Protein AF-0000000066665587 (afdb_homodimer)

InterPro domains:
  IPR032710 NTF2-like domain superfamily [SSF54427] (1-124)
  IPR037401 SnoaL-like domain [PF12680] (10-110)

pLDDT: mean 89.23, std 14.6, range [27.39, 98.5]

Structure (mmCIF, N/CA/C/O backbone):
data_AF-0000000066665587-model_v1
#
loop_
_entity.id
_entity.type
_entity.pdbx_description
1 polymer 'Ketosteroid isomerase-like protein'
#
loop_
_atom_site.group_PDB
_atom_site.id
_atom_site.type_symbol
_atom_site.label_atom_id
_atom_site.label_alt_id
_atom_site.label_comp_id
_atom_site.label_asym_id
_atom_site.label_entity_id
_atom_site.label_seq_id
_atom_site.pdbx_PDB_ins_code
_atom_site.Cartn_x
_atom_site.Cartn_y
_atom_site.Cartn_z
_atom_site.occupancy
_atom_site.B_iso_or_equiv
_atom_site.auth_seq_id
_atom_site.auth_comp_id
_atom_site.auth_asym_id
_atom_site.auth_atom_id
_atom_site.pdbx_PDB_model_num
ATOM 1 N N . MET A 1 1 ? 22 -0.496 1.763 1 58.59 1 MET A N 1
ATOM 2 C CA . MET A 1 1 ? 21.078 0.53 2.236 1 58.59 1 MET A CA 1
ATOM 3 C C . MET A 1 1 ? 21.766 1.893 2.295 1 58.59 1 MET A C 1
ATOM 5 O O . MET A 1 1 ? 22.875 2.016 2.826 1 58.59 1 MET A O 1
ATOM 9 N N . SER A 1 2 ? 21.203 2.812 1.347 1 71.38 2 SER A N 1
ATOM 10 C CA . SER A 1 2 ? 21.984 4.047 1.319 1 71.38 2 SER A CA 1
ATOM 11 C C . SER A 1 2 ? 21.75 4.875 2.576 1 71.38 2 SER A C 1
ATOM 13 O O . SER A 1 2 ? 20.609 5.055 3.006 1 71.38 2 SER A O 1
ATOM 15 N N . VAL A 1 3 ? 22.719 5.016 3.348 1 79.38 3 VAL A N 1
ATOM 16 C CA . VAL A 1 3 ? 22.75 5.781 4.59 1 79.38 3 VAL A CA 1
ATOM 17 C C . VAL A 1 3 ? 22 7.098 4.406 1 79.38 3 VAL A C 1
ATOM 19 O O . VAL A 1 3 ? 21.234 7.508 5.281 1 79.38 3 VAL A O 1
ATOM 22 N N . GLY A 1 4 ? 22.109 7.641 3.303 1 92 4 GLY A N 1
ATOM 23 C CA . GLY A 1 4 ? 21.438 8.906 3.023 1 92 4 GLY A CA 1
ATOM 24 C C . GLY A 1 4 ? 19.922 8.797 2.984 1 92 4 GLY A C 1
ATOM 25 O O . GLY A 1 4 ? 19.219 9.625 3.555 1 92 4 GLY A O 1
ATOM 26 N N . THR A 1 5 ? 19.438 7.809 2.383 1 94.06 5 THR A N 1
ATOM 27 C CA . THR A 1 5 ? 18 7.617 2.268 1 94.06 5 THR A CA 1
ATOM 28 C C . THR A 1 5 ? 17.391 7.27 3.623 1 94.06 5 THR A C 1
ATOM 30 O O . THR A 1 5 ? 16.297 7.738 3.959 1 94.06 5 THR A O 1
ATOM 33 N N . LYS A 1 6 ? 18.078 6.469 4.406 1 94.69 6 LYS A N 1
ATOM 34 C CA . LYS A 1 6 ? 17.594 6.109 5.734 1 94.69 6 LYS A CA 1
ATOM 35 C C . LYS A 1 6 ? 17.516 7.332 6.648 1 94.69 6 LYS A C 1
ATOM 37 O O . LYS A 1 6 ? 16.562 7.488 7.41 1 94.69 6 LYS A O 1
ATOM 42 N N . ASP A 1 7 ? 18.531 8.133 6.57 1 96.31 7 ASP A N 1
ATOM 43 C CA . ASP A 1 7 ? 18.531 9.375 7.344 1 96.31 7 ASP A CA 1
ATOM 44 C C . ASP A 1 7 ? 17.344 10.258 6.969 1 96.31 7 ASP A C 1
ATOM 46 O O . ASP A 1 7 ? 16.703 10.844 7.844 1 96.31 7 ASP A O 1
ATOM 50 N N . LEU A 1 8 ? 17.125 10.367 5.688 1 97.19 8 LEU A N 1
ATOM 51 C CA . LEU A 1 8 ? 15.977 11.156 5.238 1 97.19 8 LEU A CA 1
ATOM 52 C C . LEU A 1 8 ? 14.672 10.578 5.766 1 97.19 8 LEU A C 1
ATOM 54 O O . LEU A 1 8 ? 13.789 11.32 6.199 1 97.19 8 LEU A O 1
ATOM 58 N N . PHE A 1 9 ? 14.539 9.266 5.734 1 97.75 9 PHE A N 1
ATOM 59 C CA . PHE A 1 9 ? 13.359 8.617 6.289 1 97.75 9 PHE A CA 1
ATOM 60 C C . PHE A 1 9 ? 13.141 9.039 7.738 1 97.75 9 PHE A C 1
ATOM 62 O O . PHE A 1 9 ? 12.031 9.414 8.125 1 97.75 9 PHE A O 1
ATOM 69 N N . GLU A 1 10 ? 14.172 8.93 8.508 1 97.75 10 GLU A N 1
ATOM 70 C CA . GLU A 1 10 ? 14.055 9.219 9.938 1 97.75 10 GLU A CA 1
ATOM 71 C C . GLU A 1 10 ? 13.648 10.672 10.164 1 97.75 10 GLU A C 1
ATOM 73 O O . GLU A 1 10 ? 12.766 10.953 10.977 1 97.75 10 GLU A O 1
ATOM 78 N N . ARG A 1 11 ? 14.227 11.57 9.414 1 97.75 11 ARG A N 1
ATOM 79 C CA . ARG A 1 11 ? 13.867 12.984 9.523 1 97.75 11 ARG A CA 1
ATOM 80 C C . ARG A 1 11 ? 12.43 13.219 9.078 1 97.75 11 ARG A C 1
ATOM 82 O O . ARG A 1 11 ? 11.68 13.945 9.734 1 97.75 11 ARG A O 1
ATOM 89 N N . TYR A 1 12 ? 12.141 12.625 7.984 1 98.31 12 TYR A N 1
ATOM 90 C CA . TYR A 1 12 ? 10.805 12.781 7.414 1 98.31 12 TYR A CA 1
ATOM 91 C C . TYR A 1 12 ? 9.734 12.242 8.359 1 98.31 12 TYR A C 1
ATOM 93 O O . TYR A 1 12 ? 8.734 12.906 8.617 1 98.31 12 TYR A O 1
ATOM 101 N N . HIS A 1 13 ? 9.945 11.047 8.914 1 98 13 HIS A N 1
ATOM 102 C CA . HIS A 1 13 ? 8.984 10.453 9.836 1 98 13 HIS A CA 1
ATOM 103 C C . HIS A 1 13 ? 8.852 11.273 11.109 1 98 13 HIS A C 1
ATOM 105 O O . HIS A 1 13 ? 7.758 11.391 11.672 1 98 13 HIS A O 1
ATOM 111 N N . ALA A 1 14 ? 9.938 11.797 11.586 1 98.12 14 ALA A N 1
ATOM 112 C CA . ALA A 1 14 ? 9.891 12.641 12.781 1 98.12 14 ALA A CA 1
ATOM 113 C C . ALA A 1 14 ? 8.938 13.82 12.57 1 98.12 14 ALA A C 1
ATOM 115 O O . ALA A 1 14 ? 8.211 14.203 13.492 1 98.12 14 ALA A O 1
ATOM 116 N N . CYS A 1 15 ? 8.922 14.414 11.391 1 98.19 15 CYS A N 1
ATOM 117 C CA . CYS A 1 15 ? 8.023 15.523 11.086 1 98.19 15 CYS A CA 1
ATOM 118 C C . CYS A 1 15 ? 6.566 15.078 11.148 1 98.19 15 CYS A C 1
ATOM 120 O O . CYS A 1 15 ? 5.703 15.82 11.625 1 98.19 15 CYS A O 1
ATOM 122 N N . TRP A 1 16 ? 6.258 13.898 10.641 1 97.69 16 TRP A N 1
ATOM 123 C CA . TRP A 1 16 ? 4.906 13.344 10.703 1 97.69 16 TRP A CA 1
ATOM 124 C C . TRP A 1 16 ? 4.504 13.039 12.141 1 97.69 16 TRP A C 1
ATOM 126 O O . TRP A 1 16 ? 3.383 13.344 12.555 1 97.69 16 TRP A O 1
ATOM 136 N N . ALA A 1 17 ? 5.426 12.469 12.883 1 96.69 17 ALA A N 1
ATOM 137 C CA . ALA A 1 17 ? 5.16 12.148 14.281 1 96.69 17 ALA A CA 1
ATOM 138 C C . ALA A 1 17 ? 4.867 13.406 15.094 1 96.69 17 ALA A C 1
ATOM 140 O O . ALA A 1 17 ? 4.023 13.391 15.992 1 96.69 17 ALA A O 1
ATOM 141 N N . ASP A 1 18 ? 5.535 14.422 14.727 1 96.62 18 ASP A N 1
ATOM 142 C CA . ASP A 1 18 ? 5.363 15.711 15.398 1 96.62 18 ASP A CA 1
ATOM 143 C C . ASP A 1 18 ? 4.129 16.438 14.875 1 96.62 18 ASP A C 1
ATOM 145 O O . ASP A 1 18 ? 3.768 17.5 15.383 1 96.62 18 ASP A O 1
ATOM 149 N N . ARG A 1 19 ? 3.543 15.945 13.914 1 96.5 19 ARG A N 1
ATOM 150 C CA . ARG A 1 19 ? 2.381 16.547 13.273 1 96.5 19 ARG A CA 1
ATOM 151 C C . ARG A 1 19 ? 2.682 17.984 12.844 1 96.5 19 ARG A C 1
ATOM 153 O O . ARG A 1 19 ? 1.931 18.906 13.172 1 96.5 19 ARG A O 1
ATOM 160 N N . ASP A 1 20 ? 3.746 18.141 12.078 1 97.62 20 ASP A N 1
ATOM 161 C CA . ASP A 1 20 ? 4.238 19.453 11.656 1 97.62 20 ASP A CA 1
ATOM 162 C C . ASP A 1 20 ? 4.258 19.547 10.133 1 97.62 20 ASP A C 1
ATOM 164 O O . ASP A 1 20 ? 5.281 19.281 9.5 1 97.62 20 ASP A O 1
ATOM 168 N N . PRO A 1 21 ? 3.156 20.047 9.531 1 98.12 21 PRO A N 1
ATOM 169 C CA . PRO A 1 21 ? 3.074 20.094 8.07 1 98.12 21 PRO A CA 1
ATOM 170 C C . PRO A 1 21 ? 4.16 20.969 7.445 1 98.12 21 PRO A C 1
ATOM 172 O O . PRO A 1 21 ? 4.613 20.703 6.332 1 98.12 21 PRO A O 1
ATOM 175 N N . ASP A 1 22 ? 4.594 22 8.117 1 98.44 22 ASP A N 1
ATOM 176 C CA . ASP A 1 22 ? 5.605 22.891 7.578 1 98.44 22 ASP A CA 1
ATOM 177 C C . ASP A 1 22 ? 6.949 22.188 7.438 1 98.44 22 ASP A C 1
ATOM 179 O O . ASP A 1 22 ? 7.602 22.281 6.395 1 98.44 22 ASP A O 1
ATOM 183 N N . ARG A 1 23 ? 7.309 21.438 8.383 1 98.44 23 ARG A N 1
ATOM 184 C CA . ARG A 1 23 ? 8.57 20.703 8.328 1 98.44 23 ARG A CA 1
ATOM 185 C C . ARG A 1 23 ? 8.492 19.547 7.336 1 98.44 23 ARG A C 1
ATOM 187 O O . ARG A 1 23 ? 9.484 19.203 6.688 1 98.44 23 ARG A O 1
ATOM 194 N N . ILE A 1 24 ? 7.316 18.953 7.242 1 98.44 24 ILE A N 1
ATOM 195 C CA . ILE A 1 24 ? 7.125 17.859 6.281 1 98.44 24 ILE A CA 1
ATOM 196 C C . ILE A 1 24 ? 7.457 18.359 4.875 1 98.44 24 ILE A C 1
ATOM 198 O O . ILE A 1 24 ? 8.266 17.75 4.168 1 98.44 24 ILE A O 1
ATOM 202 N N . VAL A 1 25 ? 6.879 19.5 4.488 1 98.12 25 VAL A N 1
ATOM 203 C CA . VAL A 1 25 ? 6.953 19.922 3.092 1 98.12 25 VAL A CA 1
ATOM 204 C C . VAL A 1 25 ? 8.352 20.453 2.787 1 98.12 25 VAL A C 1
ATOM 206 O O . VAL A 1 25 ? 8.789 20.453 1.635 1 98.12 25 VAL A O 1
ATOM 209 N N . GLU A 1 26 ? 9.094 20.875 3.756 1 97.94 26 GLU A N 1
ATOM 210 C CA . GLU A 1 26 ? 10.477 21.312 3.568 1 97.94 26 GLU A CA 1
ATOM 211 C C . GLU A 1 26 ? 11.352 20.172 3.066 1 97.94 26 GLU A C 1
ATOM 213 O O . GLU A 1 26 ? 12.398 20.406 2.451 1 97.94 26 GLU A O 1
ATOM 218 N N . LEU A 1 27 ? 10.93 19 3.312 1 98.5 27 LEU A N 1
ATOM 219 C CA . LEU A 1 27 ? 11.719 17.828 2.922 1 98.5 27 LEU A CA 1
ATOM 220 C C . LEU A 1 27 ? 11.289 17.312 1.554 1 98.5 27 LEU A C 1
ATOM 222 O O . LEU A 1 27 ? 11.812 16.312 1.069 1 98.5 27 LEU A O 1
ATOM 226 N N . HIS A 1 28 ? 10.359 17.969 0.938 1 98.5 28 HIS A N 1
ATOM 227 C CA . HIS A 1 28 ? 9.891 17.625 -0.4 1 98.5 28 HIS A CA 1
ATOM 228 C C . HIS A 1 28 ? 10.57 18.484 -1.462 1 98.5 28 HIS A C 1
ATOM 230 O O . HIS A 1 28 ? 10.867 19.656 -1.219 1 98.5 28 HIS A O 1
ATOM 236 N N . THR A 1 29 ? 10.836 17.922 -2.664 1 97.88 29 THR A N 1
ATOM 237 C CA . THR A 1 29 ? 11.195 18.75 -3.809 1 97.88 29 THR A CA 1
ATOM 238 C C . THR A 1 29 ? 10.055 19.703 -4.172 1 97.88 29 THR A C 1
ATOM 240 O O . THR A 1 29 ? 8.898 19.453 -3.84 1 97.88 29 THR A O 1
ATOM 243 N N . PRO A 1 30 ? 10.297 20.734 -4.871 1 96.38 30 PRO A N 1
ATOM 244 C CA . PRO A 1 30 ? 9.258 21.719 -5.176 1 96.38 30 PRO A CA 1
ATOM 245 C C . PRO A 1 30 ? 8.125 21.141 -6.02 1 96.38 30 PRO A C 1
ATOM 247 O O . PRO A 1 30 ? 6.977 21.578 -5.895 1 96.38 30 PRO A O 1
ATOM 250 N N . ASP A 1 31 ? 8.422 20.156 -6.805 1 95.69 31 ASP A N 1
ATOM 251 C CA . ASP A 1 31 ? 7.418 19.594 -7.695 1 95.69 31 ASP A CA 1
ATOM 252 C C . ASP A 1 31 ? 6.973 18.203 -7.227 1 95.69 31 ASP A C 1
ATOM 254 O O . ASP A 1 31 ? 6.496 17.406 -8.023 1 95.69 31 ASP A O 1
ATOM 258 N N . SER A 1 32 ? 7.156 17.984 -5.961 1 97.81 32 SER A N 1
ATOM 259 C CA . SER A 1 32 ? 6.855 16.688 -5.379 1 97.81 32 SER A CA 1
ATOM 260 C C . SER A 1 32 ? 5.371 16.359 -5.488 1 97.81 32 SER A C 1
ATOM 262 O O . SER A 1 32 ? 4.543 17.266 -5.637 1 97.81 32 SER A O 1
ATOM 264 N N . ILE A 1 33 ? 5.086 15.07 -5.449 1 97.75 33 ILE A N 1
ATOM 265 C CA . ILE A 1 33 ? 3.717 14.562 -5.449 1 97.75 33 ILE A CA 1
ATOM 266 C C . ILE A 1 33 ? 3.463 13.766 -4.172 1 97.75 33 ILE A C 1
ATOM 268 O O . ILE A 1 33 ? 4.316 12.977 -3.746 1 97.75 33 ILE A O 1
ATOM 272 N N . PHE A 1 34 ? 2.344 14.023 -3.566 1 97.31 34 PHE A N 1
ATOM 273 C CA . PHE A 1 34 ? 1.82 13.211 -2.471 1 97.31 34 PHE A CA 1
ATOM 274 C C . PHE A 1 34 ? 0.439 12.672 -2.812 1 97.31 34 PHE A C 1
ATOM 276 O O . PHE A 1 34 ? -0.502 13.438 -3.027 1 97.31 34 PHE A O 1
ATOM 283 N N . HIS A 1 35 ? 0.35 11.383 -2.918 1 94.94 35 HIS A N 1
ATOM 284 C CA . HIS A 1 35 ? -0.922 10.75 -3.252 1 94.94 35 HIS A CA 1
ATOM 285 C C . HIS A 1 35 ? -1.376 9.805 -2.145 1 94.94 35 HIS A C 1
ATOM 287 O O . HIS A 1 35 ? -0.738 8.781 -1.897 1 94.94 35 HIS A O 1
ATOM 293 N N . LEU A 1 36 ? -2.42 10.18 -1.466 1 91 36 LEU A N 1
ATOM 294 C CA . LEU A 1 36 ? -3.143 9.273 -0.585 1 91 36 LEU A CA 1
ATOM 295 C C . LEU A 1 36 ? -4.148 8.438 -1.373 1 91 36 LEU A C 1
ATOM 297 O O . LEU A 1 36 ? -5.152 8.969 -1.859 1 91 36 LEU A O 1
ATOM 301 N N . HIS A 1 37 ? -3.865 7.199 -1.51 1 87.75 37 HIS A N 1
ATOM 302 C CA . HIS A 1 37 ? -4.711 6.32 -2.307 1 87.75 37 HIS A CA 1
ATOM 303 C C . HIS A 1 37 ? -5.938 5.871 -1.519 1 87.75 37 HIS A C 1
ATOM 305 O O . HIS A 1 37 ? -6.043 4.703 -1.136 1 87.75 37 HIS A O 1
ATOM 311 N N . SER A 1 38 ? -6.816 6.711 -1.307 1 79.31 38 SER A N 1
ATOM 312 C CA . SER A 1 38 ? -8.094 6.527 -0.62 1 79.31 38 SER A CA 1
ATOM 313 C C . SER A 1 38 ? -9.203 7.328 -1.29 1 79.31 38 SER A C 1
ATOM 315 O O . SER A 1 38 ? -10.008 7.973 -0.612 1 79.31 38 SER A O 1
ATOM 317 N N . GLY A 1 39 ? -9.125 7.332 -2.588 1 73.44 39 GLY A N 1
ATOM 318 C CA . GLY A 1 39 ? -10.188 7.953 -3.361 1 73.44 39 GLY A CA 1
ATOM 319 C C . GLY A 1 39 ? -9.875 9.383 -3.771 1 73.44 39 GLY A C 1
ATOM 320 O O . GLY A 1 39 ? -10.57 9.961 -4.609 1 73.44 39 GLY A O 1
ATOM 321 N N . GLY A 1 40 ? -8.852 9.984 -3.281 1 74.44 40 GLY A N 1
ATOM 322 C CA . GLY A 1 40 ? -8.555 11.375 -3.582 1 74.44 40 GLY A CA 1
ATOM 323 C C . GLY A 1 40 ? -7.512 11.539 -4.668 1 74.44 40 GLY A C 1
ATOM 324 O O . GLY A 1 40 ? -6.805 10.586 -5.008 1 74.44 40 GLY A O 1
ATOM 325 N N . LYS A 1 41 ? -7.461 12.789 -5.234 1 87.62 41 LYS A N 1
ATOM 326 C CA . LYS A 1 41 ? -6.445 13.133 -6.223 1 87.62 41 LYS A CA 1
ATOM 327 C C . LYS A 1 41 ? -5.105 13.422 -5.551 1 87.62 41 LYS A C 1
ATOM 329 O O . LYS A 1 41 ? -5.059 13.781 -4.371 1 87.62 41 LYS A O 1
ATOM 334 N N . PRO A 1 42 ? -4.07 13.234 -6.289 1 95.06 42 PRO A N 1
ATOM 335 C CA . PRO A 1 42 ? -2.764 13.562 -5.715 1 95.06 42 PRO A CA 1
ATOM 336 C C . PRO A 1 42 ? -2.598 15.055 -5.449 1 95.06 42 PRO A C 1
ATOM 338 O O . PRO A 1 42 ? -3.135 15.883 -6.191 1 95.06 42 PRO A O 1
ATOM 341 N N . ALA A 1 43 ? -1.892 15.352 -4.363 1 97.06 43 ALA A N 1
ATOM 342 C CA . ALA A 1 43 ? -1.404 16.703 -4.113 1 97.06 43 ALA A CA 1
ATOM 343 C C . ALA A 1 43 ? -0.128 16.984 -4.898 1 97.06 43 ALA A C 1
ATOM 345 O O . ALA A 1 43 ? 0.768 16.141 -4.961 1 97.06 43 ALA A O 1
ATOM 346 N N . HIS A 1 44 ? -0.075 18.125 -5.527 1 97.81 44 HIS A N 1
ATOM 347 C CA . HIS A 1 44 ? 1.079 18.5 -6.332 1 97.81 44 HIS A CA 1
ATOM 348 C C . HIS A 1 44 ? 1.751 19.75 -5.77 1 97.81 44 HIS A C 1
ATOM 350 O O . HIS A 1 44 ? 1.101 20.781 -5.586 1 97.81 44 HIS A O 1
ATOM 356 N N . GLY A 1 45 ? 3.004 19.594 -5.52 1 97.75 45 GLY A N 1
ATOM 357 C CA . GLY A 1 45 ? 3.752 20.734 -5.012 1 97.75 45 GLY A CA 1
ATOM 358 C C . GLY A 1 45 ? 3.633 20.906 -3.508 1 97.75 45 GLY A C 1
ATOM 359 O O . GLY A 1 45 ? 2.732 20.328 -2.883 1 97.75 45 GLY A O 1
ATOM 360 N N . ARG A 1 46 ? 4.539 21.719 -3.006 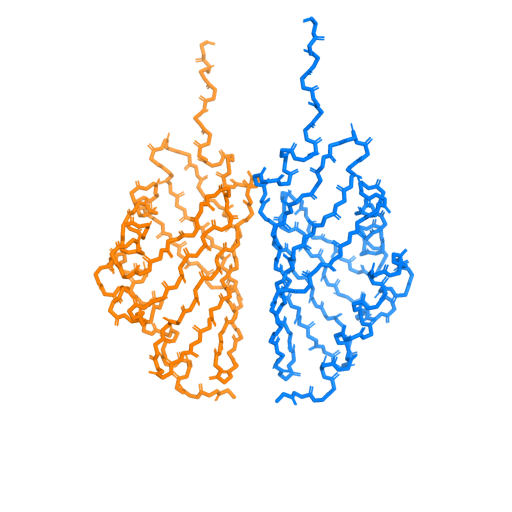1 97.81 46 ARG A N 1
ATOM 361 C CA . ARG A 1 46 ? 4.695 21.844 -1.561 1 97.81 46 ARG A CA 1
ATOM 362 C C . ARG A 1 46 ? 3.434 22.422 -0.921 1 97.81 46 ARG A C 1
ATOM 364 O O . ARG A 1 46 ? 3.012 21.969 0.145 1 97.81 46 ARG A O 1
ATOM 371 N N . ALA A 1 47 ? 2.805 23.344 -1.525 1 97.94 47 ALA A N 1
ATOM 372 C CA . ALA A 1 47 ? 1.628 23.984 -0.947 1 97.94 47 ALA A CA 1
ATOM 373 C C . ALA A 1 47 ? 0.478 23 -0.801 1 97.94 47 ALA A C 1
ATOM 375 O O . ALA A 1 47 ? -0.139 22.906 0.262 1 97.94 47 ALA A O 1
ATOM 376 N N . GLU A 1 48 ? 0.22 22.266 -1.836 1 98 48 GLU A N 1
ATOM 377 C CA . GLU A 1 48 ? -0.856 21.281 -1.787 1 98 48 GLU A CA 1
ATOM 378 C C . GLU A 1 48 ? -0.521 20.141 -0.824 1 98 48 GLU A C 1
ATOM 380 O O . GLU A 1 48 ? -1.402 19.641 -0.13 1 98 48 GLU A O 1
ATOM 385 N N . ILE A 1 49 ? 0.681 19.781 -0.789 1 98.31 49 ILE A N 1
ATOM 386 C CA . ILE A 1 49 ? 1.111 18.719 0.1 1 98.31 49 ILE A CA 1
ATOM 387 C C . ILE A 1 49 ? 0.97 19.156 1.554 1 98.31 49 ILE A C 1
ATOM 389 O O . ILE A 1 49 ? 0.512 18.391 2.402 1 98.31 49 ILE A O 1
ATOM 393 N N . ARG A 1 50 ? 1.335 20.375 1.796 1 98.25 50 ARG A N 1
ATOM 394 C CA . ARG A 1 50 ? 1.165 20.906 3.143 1 98.25 50 ARG A CA 1
ATOM 395 C C . ARG A 1 50 ? -0.294 20.844 3.578 1 98.25 50 ARG A C 1
ATOM 397 O O . ARG A 1 50 ? -0.594 20.422 4.699 1 98.25 50 ARG A O 1
ATOM 404 N N . ALA A 1 51 ? -1.147 21.266 2.729 1 97.5 51 ALA A N 1
ATOM 405 C CA . ALA A 1 51 ? -2.578 21.25 3.023 1 97.5 51 ALA A CA 1
ATOM 406 C C . ALA A 1 51 ? -3.08 19.828 3.268 1 97.5 51 ALA A C 1
ATOM 408 O O . ALA A 1 51 ? -3.861 19.594 4.191 1 97.5 51 ALA A O 1
ATOM 409 N N . ALA A 1 52 ? -2.68 18.938 2.467 1 95.31 52 ALA A N 1
ATOM 410 C CA . ALA A 1 52 ? -3.09 17.547 2.604 1 95.31 52 ALA A CA 1
ATOM 411 C C . ALA A 1 52 ? -2.625 16.969 3.938 1 95.31 52 ALA A C 1
ATOM 413 O O . ALA A 1 52 ? -3.383 16.266 4.617 1 95.31 52 A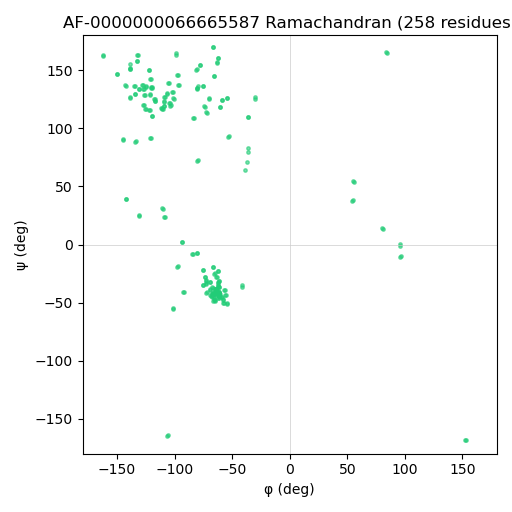LA A O 1
ATOM 414 N N . ALA A 1 53 ? -1.391 17.25 4.309 1 96.56 53 ALA A N 1
ATOM 415 C CA . ALA A 1 53 ? -0.867 16.781 5.59 1 96.56 53 ALA A CA 1
ATOM 416 C C . ALA A 1 53 ? -1.666 17.359 6.75 1 96.56 53 ALA A C 1
ATOM 418 O O . ALA A 1 53 ? -2.051 16.641 7.672 1 96.56 53 ALA A O 1
ATOM 419 N N . ALA A 1 54 ? -1.938 18.609 6.648 1 96.81 54 ALA A N 1
ATOM 420 C CA . ALA A 1 54 ? -2.711 19.281 7.691 1 96.81 54 ALA A CA 1
ATOM 421 C C . ALA A 1 54 ? -4.102 18.672 7.824 1 96.81 54 ALA A C 1
ATOM 423 O O . ALA A 1 54 ? -4.605 18.484 8.938 1 96.81 54 ALA A O 1
ATOM 424 N N . GLU A 1 55 ? -4.668 18.391 6.77 1 92.88 55 GLU A N 1
ATOM 425 C CA . GLU A 1 55 ? -5.992 17.781 6.77 1 92.88 55 GLU A CA 1
ATOM 426 C C . GLU A 1 55 ? -5.965 16.406 7.43 1 92.88 55 GLU A C 1
ATOM 428 O O . GLU A 1 55 ? -6.895 16.031 8.148 1 92.88 55 GLU A O 1
ATOM 433 N N . THR A 1 56 ? -4.957 15.641 7.137 1 90.94 56 THR A N 1
ATOM 434 C CA . THR A 1 56 ? -4.789 14.328 7.758 1 90.94 56 THR A CA 1
ATOM 435 C C . THR A 1 56 ? -4.777 14.445 9.281 1 90.94 56 THR A C 1
ATOM 437 O O . THR A 1 56 ? -5.473 13.703 9.969 1 90.94 56 THR A O 1
ATOM 440 N N . PHE A 1 57 ? -4.082 15.406 9.773 1 94.31 57 PHE A N 1
ATOM 441 C CA . PHE A 1 57 ? -3.957 15.578 11.219 1 94.31 57 PHE A CA 1
ATOM 442 C C . PHE A 1 57 ? -5.262 16.094 11.812 1 94.31 57 PHE A C 1
ATOM 444 O O . PHE A 1 57 ? -5.594 15.773 12.961 1 94.31 57 PHE A O 1
ATOM 451 N N . ALA A 1 58 ? -5.98 16.859 11.023 1 93.06 58 ALA A N 1
ATOM 452 C CA . ALA A 1 58 ? -7.262 17.391 11.492 1 93.06 58 ALA A CA 1
ATOM 453 C C . ALA A 1 58 ? -8.289 16.266 11.625 1 93.06 58 ALA A C 1
ATOM 455 O O . ALA A 1 58 ? -9.133 16.297 12.523 1 93.06 58 ALA A O 1
ATOM 456 N N . LEU A 1 59 ? -8.203 15.289 10.797 1 88.75 59 LEU A N 1
ATOM 457 C CA . LEU A 1 59 ? -9.156 14.188 10.789 1 88.75 59 LEU A CA 1
ATOM 458 C C . LEU A 1 59 ? -8.906 13.234 11.961 1 88.75 59 LEU A C 1
ATOM 460 O O . LEU A 1 59 ? -9.844 12.656 12.508 1 88.75 59 LEU A O 1
ATOM 464 N N . VAL A 1 60 ? -7.664 13.07 12.312 1 91.69 60 VAL A N 1
ATOM 465 C CA . VAL A 1 60 ? -7.266 12.242 13.445 1 91.69 60 VAL A CA 1
ATOM 466 C C . VAL A 1 60 ? -6.234 12.984 14.297 1 91.69 60 VAL A C 1
ATOM 468 O O . VAL A 1 60 ? -5.031 12.758 14.164 1 91.69 60 VAL A O 1
ATOM 471 N N . PRO A 1 61 ? -6.664 13.734 15.234 1 93.06 61 PRO A N 1
ATOM 472 C CA . PRO A 1 61 ? -5.797 14.664 15.969 1 93.06 61 PRO A CA 1
ATOM 473 C C . PRO A 1 61 ? -4.734 13.945 16.797 1 93.06 61 PRO A C 1
ATOM 475 O O . PRO A 1 61 ? -3.678 14.516 17.078 1 93.06 61 PRO A O 1
ATOM 478 N N . ASP A 1 62 ? -5.004 12.695 17.188 1 94.75 62 ASP A N 1
ATOM 479 C CA . ASP A 1 62 ? -4.047 11.93 17.984 1 94.75 62 ASP A CA 1
ATOM 480 C C . ASP A 1 62 ? -3.439 10.789 17.156 1 94.75 62 ASP A C 1
ATOM 482 O O . ASP A 1 62 ? -3.094 9.742 17.719 1 94.75 62 ASP A O 1
ATOM 486 N N . LEU A 1 63 ? -3.32 11 15.875 1 94.62 63 LEU A N 1
ATOM 487 C CA . LEU A 1 63 ? -2.771 9.992 14.969 1 94.62 63 LEU A CA 1
ATOM 488 C C . LEU A 1 63 ? -1.396 9.531 15.438 1 94.62 63 LEU A C 1
ATOM 490 O O . LEU A 1 63 ? -0.516 10.352 15.703 1 94.62 63 LEU A O 1
ATOM 494 N N . THR A 1 64 ? -1.249 8.227 15.586 1 96.38 64 THR A N 1
ATOM 495 C CA . THR A 1 64 ? 0.013 7.617 15.992 1 96.38 64 THR A CA 1
ATOM 496 C C . THR A 1 64 ? 0.455 6.562 14.984 1 96.38 64 THR A C 1
ATOM 498 O O . THR A 1 64 ? -0.362 5.77 14.508 1 96.38 64 THR A O 1
ATOM 501 N N . PHE A 1 65 ? 1.706 6.625 14.703 1 96.81 65 PHE A N 1
ATOM 502 C CA . PHE A 1 65 ? 2.307 5.688 13.766 1 96.81 65 PHE A CA 1
ATOM 503 C C . PHE A 1 65 ? 3.055 4.586 14.508 1 96.81 65 PHE A C 1
ATOM 505 O O . PHE A 1 65 ? 3.92 4.867 15.344 1 96.81 65 PHE A O 1
ATOM 512 N N . HIS A 1 66 ? 2.73 3.414 14.211 1 96.94 66 HIS A N 1
ATOM 513 C CA . HIS A 1 66 ? 3.469 2.262 14.711 1 96.94 66 HIS A CA 1
ATOM 514 C C . HIS A 1 66 ? 4.207 1.546 13.586 1 96.94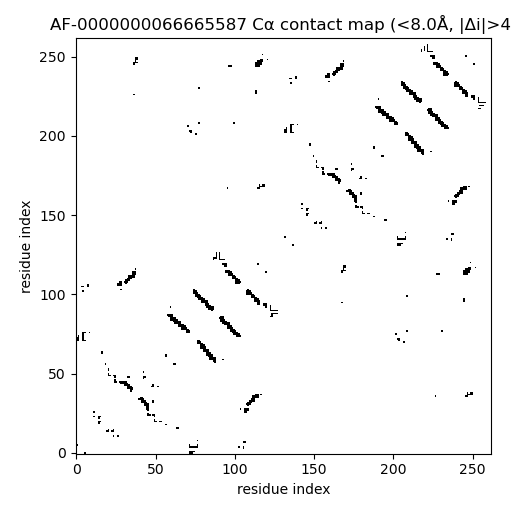 66 HIS A C 1
ATOM 516 O O . HIS A 1 66 ? 3.578 1.026 12.656 1 96.94 66 HIS A O 1
ATOM 522 N N . LEU A 1 67 ? 5.5 1.532 13.703 1 97.75 67 LEU A N 1
ATOM 523 C CA . LEU A 1 67 ? 6.32 0.949 12.648 1 97.75 67 LEU A CA 1
ATOM 524 C C . LEU A 1 67 ? 6.16 -0.567 12.609 1 97.75 67 LEU A C 1
ATOM 526 O O . LEU A 1 67 ? 6.336 -1.237 13.633 1 97.75 67 LEU A O 1
ATOM 530 N N . VAL A 1 68 ? 5.809 -1.081 11.484 1 96.81 68 VAL A N 1
ATOM 531 C CA . VAL A 1 68 ? 5.684 -2.523 11.305 1 96.81 68 VAL A CA 1
ATOM 532 C C . VAL A 1 68 ? 6.922 -3.061 10.586 1 96.81 68 VAL A C 1
ATOM 534 O O . VAL A 1 68 ? 7.559 -4.004 11.062 1 96.81 68 VAL A O 1
ATOM 537 N N . ASN A 1 69 ? 7.238 -2.502 9.445 1 95.94 69 ASN A N 1
ATOM 538 C CA . ASN A 1 69 ? 8.414 -2.867 8.664 1 95.94 69 ASN A CA 1
ATOM 539 C C . ASN A 1 69 ? 8.945 -1.682 7.859 1 95.94 69 ASN A C 1
ATOM 541 O O . ASN A 1 69 ? 8.172 -0.835 7.41 1 95.94 69 ASN A O 1
ATOM 545 N N . LEU A 1 70 ? 10.25 -1.645 7.695 1 96.56 70 LEU A N 1
ATOM 546 C CA . LEU A 1 70 ? 10.93 -0.645 6.875 1 96.56 70 LEU A CA 1
ATOM 547 C C . LEU A 1 70 ? 11.969 -1.296 5.977 1 96.56 70 LEU A C 1
ATOM 549 O O . LEU A 1 70 ? 12.766 -2.121 6.434 1 96.56 70 LEU A O 1
ATOM 553 N N . ARG A 1 71 ? 11.844 -0.917 4.719 1 95.06 71 ARG A N 1
ATOM 554 C CA . ARG A 1 71 ? 12.898 -1.249 3.766 1 95.06 71 ARG A CA 1
ATOM 555 C C . ARG A 1 71 ? 13.375 -0.007 3.02 1 95.06 71 ARG A C 1
ATOM 557 O O . ARG A 1 71 ? 12.562 0.817 2.594 1 95.06 71 ARG A O 1
ATOM 564 N N . VAL A 1 72 ? 14.672 0.055 2.977 1 93.75 72 VAL A N 1
ATOM 565 C CA . VAL A 1 72 ? 15.266 1.243 2.373 1 93.75 72 VAL A CA 1
ATOM 566 C C . VAL A 1 72 ? 16.156 0.837 1.202 1 93.75 72 VAL A C 1
ATOM 568 O O . VAL A 1 72 ? 16.938 -0.114 1.307 1 93.75 72 VAL A O 1
ATOM 571 N N . GLY A 1 73 ? 15.93 1.494 0.076 1 90.5 73 GLY A N 1
ATOM 572 C CA . GLY A 1 73 ? 16.797 1.384 -1.082 1 90.5 73 GLY A CA 1
ATOM 573 C C . GLY A 1 73 ? 17.656 2.619 -1.309 1 90.5 73 GLY A C 1
ATOM 574 O O . GLY A 1 73 ? 17.859 3.416 -0.389 1 90.5 73 GLY A O 1
ATOM 575 N N . ASP A 1 74 ? 18.188 2.686 -2.475 1 87.31 74 ASP A N 1
ATOM 576 C CA . ASP A 1 74 ? 19.078 3.805 -2.758 1 87.31 74 ASP A CA 1
ATOM 577 C C . ASP A 1 74 ? 18.297 5.109 -2.904 1 87.31 74 ASP A C 1
ATOM 579 O O . ASP A 1 74 ? 18.688 6.137 -2.352 1 87.31 74 ASP A O 1
ATOM 583 N N . ASP A 1 75 ? 17.109 5.008 -3.605 1 93.12 75 ASP A N 1
ATOM 584 C CA . ASP A 1 75 ? 16.375 6.23 -3.904 1 93.12 75 ASP A CA 1
ATOM 585 C C . ASP A 1 75 ? 14.906 6.098 -3.518 1 93.12 75 ASP A C 1
ATOM 587 O O . ASP A 1 75 ? 14.039 6.758 -4.102 1 93.12 75 ASP A O 1
ATOM 591 N N . PHE A 1 76 ? 14.734 5.195 -2.586 1 95.81 76 PHE A N 1
ATOM 592 C CA . PHE A 1 76 ? 13.352 4.996 -2.168 1 95.81 76 PHE A CA 1
ATOM 593 C C . PHE A 1 76 ? 13.289 4.289 -0.818 1 95.81 76 PHE A C 1
ATOM 595 O O . PHE A 1 76 ? 14.297 3.736 -0.357 1 95.81 76 PHE A O 1
ATOM 602 N N . TRP A 1 77 ? 12.133 4.371 -0.154 1 96.94 77 TRP A N 1
ATOM 603 C CA . TRP A 1 77 ? 11.836 3.455 0.942 1 96.94 77 TRP A CA 1
ATOM 604 C C . TRP A 1 77 ? 10.383 2.984 0.878 1 96.94 77 TRP A C 1
ATOM 606 O O . TRP A 1 77 ? 9.547 3.623 0.24 1 96.94 77 TRP A O 1
ATOM 616 N N . ALA A 1 78 ? 10.164 1.853 1.35 1 97.12 78 ALA A N 1
ATOM 617 C CA . ALA A 1 78 ? 8.844 1.281 1.622 1 97.12 78 ALA A CA 1
ATOM 618 C C . ALA A 1 78 ? 8.664 1.007 3.111 1 97.12 78 ALA A C 1
ATOM 620 O O . ALA A 1 78 ? 9.484 0.315 3.727 1 97.12 78 ALA A O 1
ATOM 621 N N . VAL A 1 79 ? 7.633 1.574 3.684 1 97.75 79 VAL A N 1
ATOM 622 C CA . VAL A 1 79 ? 7.398 1.408 5.113 1 97.75 79 VAL A CA 1
ATOM 623 C C . VAL A 1 79 ? 5.949 0.994 5.355 1 97.75 79 VAL A C 1
ATOM 625 O O . VAL A 1 79 ? 5.035 1.497 4.699 1 97.75 79 VAL A O 1
ATOM 628 N N . GLN A 1 80 ? 5.781 0.048 6.16 1 96.88 80 GLN A N 1
ATOM 629 C CA . GLN A 1 80 ? 4.473 -0.385 6.641 1 96.88 80 GLN A CA 1
ATOM 630 C C . GLN A 1 80 ? 4.203 0.132 8.047 1 96.88 80 GLN A C 1
ATOM 632 O O . GLN A 1 80 ? 5.055 0.01 8.93 1 96.88 80 GLN A O 1
ATOM 637 N N . TRP A 1 81 ? 2.986 0.698 8.133 1 96.19 81 TRP A N 1
ATOM 638 C CA . TRP A 1 81 ? 2.568 1.26 9.414 1 96.19 81 TRP A CA 1
ATOM 639 C C . TRP A 1 81 ? 1.277 0.61 9.898 1 96.19 81 TRP A C 1
ATOM 641 O O . TRP A 1 81 ? 0.447 0.187 9.094 1 96.19 81 TRP A O 1
ATOM 651 N N . LYS A 1 82 ? 1.169 0.566 11.219 1 94.31 82 LYS A N 1
ATOM 652 C CA . LYS A 1 82 ? -0.143 0.547 11.859 1 94.31 82 LYS A CA 1
ATOM 653 C C . LYS A 1 82 ? -0.489 1.913 12.445 1 94.31 82 LYS A C 1
ATOM 655 O O . LYS A 1 82 ? 0.26 2.449 13.258 1 94.31 82 LYS A O 1
ATOM 660 N N . LEU A 1 83 ? -1.558 2.469 11.961 1 93.44 83 LEU A N 1
ATOM 661 C CA . LEU A 1 83 ? -2.006 3.764 12.461 1 93.44 83 LEU A CA 1
ATOM 662 C C . LEU A 1 83 ? -3.084 3.592 13.523 1 93.44 83 LEU A C 1
ATOM 664 O O . LEU A 1 83 ? -3.969 2.746 13.391 1 93.44 83 LEU A O 1
ATOM 668 N N . SER A 1 84 ? -2.945 4.344 14.523 1 93.69 84 SER A N 1
ATOM 669 C CA . SER A 1 84 ? -3.967 4.371 15.562 1 93.69 84 SER A CA 1
ATOM 670 C C . SER A 1 84 ? -4.352 5.805 15.922 1 93.69 84 SER A C 1
ATOM 672 O O . SER A 1 84 ? -3.615 6.746 15.609 1 93.69 84 SER A O 1
ATOM 674 N N . GLY A 1 85 ? -5.465 5.898 16.562 1 93.81 85 GLY A N 1
ATOM 675 C CA . GLY A 1 85 ? -5.969 7.188 17 1 93.81 85 GLY A CA 1
ATOM 676 C C . GLY A 1 85 ? -7.48 7.23 17.125 1 93.81 85 GLY A C 1
ATOM 677 O O . GLY A 1 85 ? -8.133 6.188 17.203 1 93.81 85 GLY A O 1
ATOM 678 N N . THR A 1 86 ? -7.961 8.445 17.281 1 92 86 THR A N 1
ATOM 679 C CA . THR A 1 86 ? -9.391 8.719 17.344 1 92 86 THR A CA 1
ATOM 680 C C . THR A 1 86 ? -9.789 9.797 16.344 1 92 86 THR A C 1
ATOM 682 O O . THR A 1 86 ? -9.25 10.906 16.375 1 92 86 THR A O 1
ATOM 685 N N . SER A 1 87 ? -10.703 9.383 15.43 1 89.75 87 SER A N 1
ATOM 686 C CA . SER A 1 87 ? -11.125 10.336 14.414 1 89.75 87 SER A CA 1
ATOM 687 C C . SER A 1 87 ? -11.914 11.484 15.023 1 89.75 87 SER A C 1
ATOM 689 O O . SER A 1 87 ? -12.312 11.422 16.188 1 89.75 87 SER A O 1
ATOM 691 N N . VAL A 1 88 ? -12.148 12.484 14.203 1 86.94 88 VAL A N 1
ATOM 692 C CA . VAL A 1 88 ? -12.898 13.656 14.641 1 86.94 88 VAL A CA 1
ATOM 693 C C . VAL A 1 88 ? -14.344 13.258 14.938 1 86.94 88 VAL A C 1
ATOM 695 O O . VAL A 1 88 ? -15.055 13.953 15.672 1 86.94 88 VAL A O 1
ATOM 698 N N . THR A 1 89 ? -14.789 12.164 14.43 1 84.88 89 THR A N 1
ATOM 699 C CA . THR A 1 89 ? -16.141 11.672 14.68 1 84.88 89 THR A CA 1
ATOM 700 C C . THR A 1 89 ? -16.188 10.875 15.984 1 84.88 89 THR A C 1
ATOM 702 O O . THR A 1 89 ? -17.266 10.469 16.422 1 84.88 89 THR A O 1
ATOM 705 N N . GLY A 1 90 ? -15.062 10.633 16.547 1 88.56 90 GLY A N 1
ATOM 706 C CA . GLY A 1 90 ? -14.984 9.891 17.781 1 88.56 90 GLY A CA 1
ATOM 707 C C . GLY A 1 90 ? -14.711 8.406 17.578 1 88.56 90 GLY A C 1
ATOM 708 O O . GLY A 1 90 ? -14.578 7.656 18.547 1 88.56 90 GLY A O 1
ATOM 709 N N . ALA A 1 91 ? -14.586 7.996 16.406 1 86.12 91 ALA A N 1
ATOM 710 C CA . ALA A 1 91 ? -14.352 6.586 16.094 1 86.12 91 ALA A CA 1
ATOM 711 C C . ALA A 1 91 ? -12.883 6.223 16.266 1 86.12 91 ALA A C 1
ATOM 713 O O . ALA A 1 91 ? -12 7.047 16.031 1 86.12 91 ALA A O 1
ATOM 714 N N . ALA A 1 92 ? -12.656 4.961 16.609 1 89.62 92 ALA A N 1
ATOM 715 C CA . ALA A 1 92 ? -11.289 4.465 16.719 1 89.62 92 ALA A CA 1
ATOM 716 C C . ALA A 1 92 ? -10.68 4.234 15.336 1 89.62 92 ALA A C 1
ATOM 718 O O . ALA A 1 92 ? -11.352 3.732 14.43 1 89.62 92 ALA A O 1
ATOM 719 N N . VAL A 1 93 ? -9.445 4.668 15.227 1 88 93 VAL A N 1
ATOM 720 C CA . VAL A 1 93 ? -8.664 4.418 14.023 1 88 93 VAL A CA 1
ATOM 721 C C . VAL A 1 93 ? -7.645 3.312 14.289 1 88 93 VAL A C 1
ATOM 723 O O . VAL A 1 93 ? -6.875 3.385 15.25 1 88 93 VAL A O 1
ATOM 726 N N . ASP A 1 94 ? -7.664 2.291 13.586 1 89.56 94 ASP A N 1
ATOM 727 C CA . ASP A 1 94 ? -6.734 1.167 13.555 1 89.56 94 ASP A CA 1
ATOM 728 C C . ASP A 1 94 ? -6.578 0.618 12.141 1 89.56 94 ASP A C 1
ATOM 730 O O . ASP A 1 94 ? -7.34 -0.258 11.719 1 89.56 94 ASP A O 1
ATOM 734 N N . VAL A 1 95 ? -5.625 1.172 11.484 1 89 95 VAL A N 1
ATOM 735 C CA . VAL A 1 95 ? -5.594 0.928 10.047 1 89 95 VAL A CA 1
ATOM 736 C C . VAL A 1 95 ? -4.164 0.6 9.609 1 89 95 VAL A C 1
ATOM 738 O O . VAL A 1 95 ? -3.207 1.202 10.102 1 89 95 VAL A O 1
ATOM 741 N N . ASP A 1 96 ? -4.043 -0.397 8.773 1 90.75 96 ASP A N 1
ATOM 742 C CA . ASP A 1 96 ? -2.77 -0.714 8.133 1 90.75 96 ASP A CA 1
ATOM 743 C C . ASP A 1 96 ? -2.502 0.213 6.953 1 90.75 96 ASP A C 1
ATOM 745 O O . ASP A 1 96 ? -3.396 0.47 6.145 1 90.75 96 ASP A O 1
ATOM 749 N N . ILE A 1 97 ? -1.279 0.665 6.887 1 92.19 97 ILE A N 1
ATOM 750 C CA . ILE A 1 97 ? -0.892 1.558 5.801 1 92.19 97 ILE A CA 1
ATOM 751 C C . ILE A 1 97 ? 0.497 1.179 5.289 1 92.19 97 ILE A C 1
ATOM 753 O O . ILE A 1 97 ? 1.309 0.625 6.035 1 92.19 97 ILE A O 1
ATOM 757 N N . ALA A 1 98 ? 0.7 1.458 4.012 1 95.44 98 ALA A N 1
ATOM 758 C CA . ALA A 1 98 ? 2.049 1.419 3.455 1 95.44 98 ALA A CA 1
ATOM 759 C C . ALA A 1 98 ? 2.373 2.709 2.709 1 95.44 98 ALA A C 1
ATOM 761 O O . ALA A 1 98 ? 1.527 3.244 1.987 1 95.44 98 ALA A O 1
ATOM 762 N N . ASP A 1 99 ? 3.555 3.215 2.9 1 97.06 99 ASP A N 1
ATOM 763 C CA . ASP A 1 99 ? 4.094 4.309 2.1 1 97.06 99 ASP A CA 1
ATOM 764 C C . ASP A 1 99 ? 5.176 3.807 1.146 1 97.06 99 ASP A C 1
ATOM 766 O O . ASP A 1 99 ? 6.074 3.066 1.551 1 97.06 99 ASP A O 1
ATOM 770 N N . VAL A 1 100 ? 5.07 4.148 -0.057 1 97.31 100 VAL A N 1
ATOM 771 C CA . VAL A 1 100 ? 6.137 4.031 -1.047 1 97.31 100 VAL A CA 1
ATOM 772 C C . VAL A 1 100 ? 6.633 5.422 -1.44 1 97.31 100 VAL A C 1
ATOM 774 O O . VAL A 1 100 ? 5.891 6.207 -2.029 1 97.31 100 VAL A O 1
ATOM 777 N N . VAL A 1 101 ? 7.906 5.66 -1.12 1 98.19 101 VAL A N 1
ATOM 778 C CA . VAL A 1 101 ? 8.414 7.023 -1.244 1 98.19 101 VAL A CA 1
ATOM 779 C C . VAL A 1 101 ? 9.672 7.027 -2.111 1 98.19 101 VAL A C 1
ATOM 781 O O . VAL A 1 101 ? 10.578 6.215 -1.91 1 98.19 101 VAL A O 1
ATOM 784 N N . PHE A 1 102 ? 9.664 7.883 -3.096 1 97.5 102 PHE A N 1
ATOM 785 C CA . PHE A 1 102 ? 10.805 8.062 -3.986 1 97.5 102 PHE A CA 1
ATOM 786 C C . PHE A 1 102 ? 11.547 9.359 -3.662 1 97.5 102 PHE A C 1
ATOM 788 O O . PHE A 1 102 ? 10.922 10.383 -3.373 1 97.5 102 PHE A O 1
ATOM 795 N N . VAL A 1 103 ? 12.891 9.234 -3.709 1 96.88 103 VAL A N 1
ATOM 796 C CA . VAL A 1 103 ? 13.742 10.328 -3.262 1 96.88 103 VAL A CA 1
ATOM 797 C C . VAL A 1 103 ? 14.648 10.781 -4.406 1 96.88 103 VAL A C 1
ATOM 799 O O . VAL A 1 103 ? 15.062 9.977 -5.242 1 96.88 103 VAL A O 1
ATOM 802 N N . GLU A 1 104 ? 14.859 12.031 -4.484 1 94.06 104 GLU A N 1
ATOM 803 C CA . GLU A 1 104 ? 15.781 12.664 -5.426 1 94.06 104 GLU A CA 1
ATOM 804 C C . GLU A 1 104 ? 16.562 13.789 -4.754 1 94.06 104 GLU A C 1
ATOM 806 O O . GLU A 1 104 ? 15.984 14.672 -4.121 1 94.06 104 GLU A O 1
ATOM 811 N N . ASP A 1 105 ? 17.859 13.664 -4.895 1 92.25 105 ASP A N 1
ATOM 812 C CA . ASP A 1 105 ? 18.75 14.703 -4.379 1 92.25 105 ASP A CA 1
ATOM 813 C C . ASP A 1 105 ? 18.484 14.977 -2.902 1 92.25 105 ASP A C 1
ATOM 815 O O . ASP A 1 105 ? 18.375 16.141 -2.488 1 92.25 105 ASP A O 1
ATOM 819 N N . GLY A 1 106 ? 18.203 13.961 -2.189 1 94.25 106 GLY A N 1
ATOM 820 C CA . GLY A 1 106 ? 18.078 14.047 -0.743 1 94.25 106 GLY A CA 1
ATOM 821 C C . GLY A 1 106 ? 16.734 14.586 -0.287 1 94.25 106 GLY A C 1
ATOM 822 O O . GLY A 1 106 ? 16.578 14.969 0.874 1 94.25 106 GLY A O 1
ATOM 823 N N . ALA A 1 107 ? 15.781 14.641 -1.146 1 97.5 107 ALA A N 1
ATOM 824 C CA . ALA A 1 107 ? 14.438 15.125 -0.835 1 97.5 107 ALA A CA 1
ATOM 825 C C . ALA A 1 107 ? 13.375 14.172 -1.369 1 97.5 107 ALA A C 1
ATOM 827 O O . ALA A 1 107 ? 13.641 13.375 -2.273 1 97.5 107 ALA A O 1
ATOM 828 N N . VAL A 1 108 ? 12.195 14.242 -0.783 1 98.25 108 VAL A N 1
ATOM 829 C CA . VAL A 1 108 ? 11.078 13.406 -1.217 1 98.25 108 VAL A CA 1
ATOM 830 C C . VAL A 1 108 ? 10.523 13.93 -2.543 1 98.25 108 VAL A C 1
ATOM 832 O O . VAL A 1 108 ? 10.078 15.078 -2.627 1 98.25 108 VAL A O 1
ATOM 835 N N . ARG A 1 109 ? 10.578 13.133 -3.529 1 98.19 109 ARG A N 1
ATOM 836 C CA . ARG A 1 109 ? 10.055 13.484 -4.844 1 98.19 109 ARG A CA 1
ATOM 837 C C . ARG A 1 109 ? 8.609 13.023 -4.996 1 98.19 109 ARG A C 1
ATOM 839 O O . ARG A 1 109 ? 7.797 13.703 -5.629 1 98.19 109 ARG A O 1
ATOM 846 N N . GLU A 1 110 ? 8.32 11.867 -4.523 1 98.38 110 GLU A N 1
ATOM 847 C CA . GLU A 1 110 ? 6.969 11.312 -4.527 1 98.38 110 GLU A CA 1
ATOM 848 C C . GLU A 1 110 ? 6.691 10.523 -3.252 1 98.38 110 GLU A C 1
ATOM 850 O O . GLU A 1 110 ? 7.547 9.766 -2.787 1 98.38 110 GLU A O 1
ATOM 855 N N . LYS A 1 111 ? 5.539 10.703 -2.688 1 98.25 111 LYS A N 1
ATOM 856 C CA . LYS A 1 111 ? 5.016 9.875 -1.607 1 98.25 111 LYS A CA 1
ATOM 857 C C . LYS A 1 111 ? 3.646 9.305 -1.964 1 98.25 111 LYS A C 1
ATOM 859 O O . LYS A 1 111 ? 2.715 10.055 -2.258 1 98.25 111 LYS A O 1
ATOM 864 N N . HIS A 1 112 ? 3.611 8.039 -2.051 1 96.56 112 HIS A N 1
ATOM 865 C CA . HIS A 1 112 ? 2.363 7.316 -2.256 1 96.56 112 HIS A CA 1
ATOM 866 C C . HIS A 1 112 ? 1.955 6.555 -0.999 1 96.56 112 HIS A C 1
ATOM 868 O O . HIS A 1 112 ? 2.713 5.719 -0.5 1 96.56 112 HIS A O 1
ATOM 874 N N . THR A 1 113 ? 0.843 6.875 -0.48 1 95.31 113 THR A N 1
ATOM 875 C CA . THR A 1 113 ? 0.295 6.215 0.7 1 95.31 113 THR A CA 1
ATOM 876 C C . THR A 1 113 ? -0.907 5.352 0.327 1 95.31 113 THR A C 1
ATOM 878 O O . THR A 1 113 ? -1.85 5.832 -0.305 1 95.31 113 THR A O 1
ATOM 881 N N . TYR A 1 114 ? -0.783 4.148 0.66 1 92 114 TYR A N 1
ATOM 882 C CA . TYR A 1 114 ? -1.87 3.197 0.464 1 92 114 TYR A CA 1
ATOM 883 C C . TYR A 1 114 ? -2.486 2.793 1.798 1 92 114 TYR A C 1
ATOM 885 O O . TYR A 1 114 ? -1.775 2.389 2.721 1 92 114 TYR A O 1
ATOM 893 N N . VAL A 1 115 ? -3.764 2.926 1.879 1 85 115 VAL A N 1
ATOM 894 C CA . VAL A 1 115 ? -4.484 2.699 3.127 1 85 115 VAL A CA 1
ATOM 895 C C . VAL A 1 115 ? -5.512 1.586 2.934 1 85 115 VAL A C 1
ATOM 897 O O . VAL A 1 115 ? -6.141 1.49 1.878 1 85 115 VAL A O 1
ATOM 900 N N . ASP A 1 116 ? -5.555 0.698 3.918 1 77.81 116 ASP A N 1
ATOM 901 C CA . ASP A 1 116 ? -6.75 -0.139 3.93 1 77.81 116 ASP A CA 1
ATOM 902 C C . ASP A 1 116 ? -8.016 0.713 3.904 1 77.81 116 ASP A C 1
ATOM 904 O O . ASP A 1 116 ? -8.469 1.193 4.945 1 77.81 116 ASP A O 1
ATOM 908 N N . GLY A 1 117 ? -8.461 0.915 2.791 1 69.25 117 GLY A N 1
ATOM 909 C CA . GLY A 1 117 ? -9.562 1.845 2.59 1 69.25 117 GLY A CA 1
ATOM 910 C C . GLY A 1 117 ? -10.836 1.426 3.297 1 69.25 117 GLY A C 1
ATOM 911 O O . GLY A 1 117 ? -11.617 2.273 3.727 1 69.25 117 GLY A O 1
ATOM 912 N N . VAL A 1 118 ? -11.055 0.131 3.418 1 66.81 118 VAL A N 1
ATOM 913 C CA . VAL A 1 118 ? -12.242 -0.366 4.102 1 66.81 118 VAL A CA 1
ATOM 914 C C . VAL A 1 118 ? -12.172 -0.013 5.586 1 66.81 118 VAL A C 1
ATOM 916 O O . VAL A 1 118 ? -13.109 0.556 6.145 1 66.81 118 VAL A O 1
ATOM 919 N N . ALA A 1 119 ? -11.047 -0.291 6.176 1 65.81 119 ALA A N 1
ATOM 920 C CA . ALA A 1 119 ? -10.852 0.025 7.586 1 65.81 119 ALA A CA 1
ATOM 921 C C . ALA A 1 119 ? -10.914 1.53 7.828 1 65.81 119 ALA A C 1
ATOM 923 O O . ALA A 1 119 ? -11.469 1.981 8.836 1 65.81 119 ALA A O 1
ATOM 924 N N . MET A 1 120 ? -10.375 2.297 6.906 1 67.06 120 MET A N 1
ATOM 925 C CA . MET A 1 120 ? -10.359 3.75 7.043 1 67.06 120 MET A CA 1
ATOM 926 C C . MET A 1 120 ? -11.773 4.316 6.938 1 67.06 120 MET A C 1
ATOM 928 O O . MET A 1 120 ? -12.156 5.188 7.723 1 67.06 120 MET A O 1
ATOM 932 N N . GLN A 1 121 ? -12.508 3.826 5.977 1 66.56 121 GLN A N 1
ATOM 933 C CA . GLN A 1 121 ? -13.875 4.301 5.824 1 66.56 121 GLN A CA 1
ATOM 934 C C . GLN A 1 121 ? -14.711 3.977 7.062 1 66.56 121 GLN A C 1
ATOM 936 O O . GLN A 1 121 ? -15.5 4.805 7.52 1 66.56 121 GLN A O 1
ATOM 941 N N . ALA A 1 122 ? -14.539 2.844 7.605 1 65.94 122 ALA A N 1
ATOM 942 C CA . ALA A 1 122 ? -15.25 2.453 8.82 1 65.94 122 ALA A CA 1
ATOM 943 C C . ALA A 1 122 ? -14.898 3.379 9.984 1 65.94 122 ALA A C 1
ATOM 945 O O . ALA A 1 122 ? -15.766 3.738 10.781 1 65.94 122 ALA A O 1
ATOM 946 N N . ALA A 1 123 ? -13.695 3.768 10 1 64.31 123 ALA A N 1
ATOM 947 C CA . ALA A 1 123 ? -13.203 4.609 11.086 1 64.31 123 ALA A CA 1
ATOM 948 C C . ALA A 1 123 ? -13.727 6.035 10.961 1 64.31 123 ALA A C 1
ATOM 950 O O . ALA A 1 123 ? -13.867 6.746 11.953 1 64.31 123 ALA A O 1
ATOM 951 N N . LEU A 1 124 ? -14 6.426 9.75 1 66.12 124 LEU A N 1
ATOM 952 C CA . LEU A 1 124 ? -14.414 7.805 9.492 1 66.12 124 LEU A CA 1
ATOM 953 C C . LEU A 1 124 ? -15.93 7.906 9.391 1 66.12 124 LEU A C 1
ATOM 955 O O . LEU A 1 124 ? -16.484 9.008 9.375 1 66.12 124 LEU A O 1
ATOM 959 N N . ALA A 1 125 ? -16.547 6.703 9.141 1 60.16 125 ALA A N 1
ATOM 960 C CA . ALA A 1 125 ? -18 6.691 9.047 1 60.16 125 ALA A CA 1
ATOM 961 C C . ALA A 1 125 ? -18.641 7.203 10.336 1 60.16 125 ALA A C 1
ATOM 963 O O . ALA A 1 125 ? -18.125 6.957 11.43 1 60.16 125 ALA A O 1
ATOM 964 N N . THR A 1 126 ? -19.453 8.203 10.133 1 53.84 126 THR A N 1
ATOM 965 C CA . THR A 1 126 ? -20.234 8.695 11.266 1 53.84 126 THR A CA 1
ATOM 966 C C . THR A 1 126 ? -21.141 7.59 11.812 1 53.84 126 THR A C 1
ATOM 968 O O . THR A 1 126 ? -21.766 6.859 11.047 1 53.84 126 THR A O 1
ATOM 971 N N . PRO A 1 127 ? -20.938 7.145 13.203 1 46.25 127 PRO A N 1
ATOM 972 C CA . PRO A 1 127 ? -21.875 6.18 13.773 1 46.25 127 PRO A CA 1
ATOM 973 C C . PRO A 1 127 ? -23.312 6.41 13.297 1 46.25 127 PRO A C 1
ATOM 975 O O . PRO A 1 127 ? -23.734 7.555 13.094 1 46.25 127 PRO A O 1
ATOM 978 N N . ALA A 1 128 ? -23.828 5.492 12.453 1 42.78 128 ALA A N 1
ATOM 979 C CA . ALA A 1 128 ? -25.266 5.586 12.242 1 42.78 128 ALA A CA 1
ATOM 980 C C . ALA A 1 128 ? -25.969 6.145 13.477 1 42.78 128 ALA A C 1
ATOM 982 O O . ALA A 1 128 ? -25.547 5.902 14.602 1 42.78 128 ALA A O 1
ATOM 983 N N . ASP A 1 129 ? -26.797 7.211 13.383 1 35.19 129 ASP A N 1
ATOM 984 C CA . ASP A 1 129 ? -27.828 7.582 14.344 1 35.19 129 ASP A CA 1
ATOM 985 C C . ASP A 1 129 ? -28.5 6.344 14.938 1 35.19 129 ASP A C 1
ATOM 987 O O . ASP A 1 129 ? -29.109 5.551 14.211 1 35.19 129 ASP A O 1
ATOM 991 N N . ILE A 1 130 ? -28.172 5.555 15.898 1 27.66 130 ILE A N 1
ATOM 992 C CA . ILE A 1 130 ? -29.141 4.984 16.828 1 27.66 130 ILE A CA 1
ATOM 993 C C . ILE A 1 130 ? -30.234 6.012 17.141 1 27.66 130 ILE A C 1
ATOM 995 O O . ILE A 1 130 ? -29.969 7.016 17.797 1 27.66 130 ILE A O 1
ATOM 999 N N . ALA A 1 131 ? -31.125 6.324 16.203 1 27.39 131 ALA A N 1
ATOM 1000 C CA . ALA A 1 131 ? -32.469 6.641 16.688 1 27.39 131 ALA A CA 1
ATOM 1001 C C . ALA A 1 131 ? -33 5.535 17.609 1 27.39 131 ALA A C 1
ATOM 1003 O O . ALA A 1 131 ? -32.75 4.352 17.359 1 27.39 131 ALA A O 1
ATOM 1004 N N . MET B 1 1 ? 20.766 -3.498 -6.957 1 58.66 1 MET B N 1
ATOM 1005 C CA . MET B 1 1 ? 19.578 -4.316 -7.16 1 58.66 1 MET B CA 1
ATOM 1006 C C . MET B 1 1 ? 19.938 -5.789 -7.316 1 58.66 1 MET B C 1
ATOM 1008 O O . MET B 1 1 ? 20.859 -6.125 -8.07 1 58.66 1 MET B O 1
ATOM 1012 N N . SER B 1 2 ? 19.422 -6.578 -6.23 1 71 2 SER B N 1
ATOM 1013 C CA . SER B 1 2 ? 19.922 -7.938 -6.34 1 71 2 SER B CA 1
ATOM 1014 C C . SER B 1 2 ? 19.266 -8.688 -7.492 1 71 2 SER B C 1
ATOM 1016 O O . SER B 1 2 ? 18.047 -8.633 -7.652 1 71 2 SER B O 1
ATOM 1018 N N . VAL B 1 3 ? 20 -9 -8.461 1 78.56 3 VAL B N 1
ATOM 1019 C CA . VAL B 1 3 ? 19.609 -9.734 -9.664 1 78.56 3 VAL B CA 1
ATOM 1020 C C . VAL B 1 3 ? 18.688 -10.883 -9.289 1 78.56 3 VAL B C 1
ATOM 1022 O O . VAL B 1 3 ? 17.672 -11.117 -9.969 1 78.56 3 VAL B O 1
ATOM 1025 N N . GLY B 1 4 ? 18.906 -11.453 -8.219 1 91.94 4 GLY B N 1
ATOM 1026 C CA . GLY B 1 4 ? 18.094 -12.57 -7.777 1 91.94 4 GLY B CA 1
ATOM 1027 C C . GLY B 1 4 ? 16.688 -12.172 -7.406 1 91.94 4 GLY B C 1
ATOM 1028 O O . GLY B 1 4 ? 15.719 -12.844 -7.789 1 91.94 4 GLY B O 1
ATOM 1029 N N . THR B 1 5 ? 16.547 -11.125 -6.73 1 94 5 THR B N 1
ATOM 1030 C CA . THR B 1 5 ? 15.234 -10.664 -6.301 1 94 5 THR B CA 1
ATOM 1031 C C . THR B 1 5 ? 14.414 -10.18 -7.496 1 94 5 THR B C 1
ATOM 1033 O O . THR B 1 5 ? 13.211 -10.414 -7.57 1 94 5 THR B O 1
ATOM 1036 N N . LYS B 1 6 ? 15.055 -9.516 -8.438 1 94.69 6 LYS B N 1
ATOM 1037 C CA . LYS B 1 6 ? 14.367 -9.031 -9.633 1 94.69 6 LYS B CA 1
ATOM 1038 C C . LYS B 1 6 ? 13.859 -10.195 -10.477 1 94.69 6 LYS B C 1
ATOM 1040 O O . LYS B 1 6 ? 12.742 -10.148 -11.008 1 94.69 6 LYS B O 1
ATOM 1045 N N . ASP B 1 7 ? 14.672 -11.18 -10.609 1 96.25 7 ASP B N 1
ATOM 1046 C CA . ASP B 1 7 ? 14.266 -12.375 -11.336 1 96.25 7 ASP B CA 1
ATOM 1047 C C . ASP B 1 7 ? 13.047 -13.023 -10.688 1 96.25 7 ASP B C 1
ATOM 1049 O O . ASP B 1 7 ? 12.125 -13.453 -11.383 1 96.25 7 ASP B O 1
ATOM 1053 N N . LEU B 1 8 ? 13.102 -13.117 -9.391 1 97.12 8 LEU B N 1
ATOM 1054 C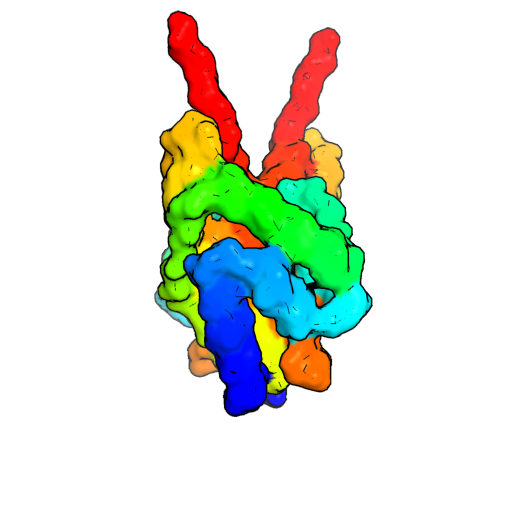 CA . LEU B 1 8 ? 11.961 -13.688 -8.68 1 97.12 8 LEU B CA 1
ATOM 1055 C C . LEU B 1 8 ? 10.703 -12.852 -8.914 1 97.12 8 LEU B C 1
ATOM 1057 O O . LEU B 1 8 ? 9.617 -13.398 -9.125 1 97.12 8 LEU B O 1
ATOM 1061 N N . PHE B 1 9 ? 10.836 -11.547 -8.883 1 97.75 9 PHE B N 1
ATOM 1062 C CA . PHE B 1 9 ? 9.711 -10.664 -9.172 1 97.75 9 PHE B CA 1
ATOM 1063 C C . PHE B 1 9 ? 9.102 -11 -10.531 1 97.75 9 PHE B C 1
ATOM 1065 O O . PHE B 1 9 ? 7.883 -11.148 -10.648 1 97.75 9 PHE B O 1
ATOM 1072 N N . GLU B 1 10 ? 9.93 -11.078 -11.516 1 97.75 10 GLU B N 1
ATOM 1073 C CA . GLU B 1 10 ? 9.453 -11.312 -12.875 1 97.75 10 GLU B CA 1
ATOM 1074 C C . GLU B 1 10 ? 8.727 -12.648 -12.977 1 97.75 10 GLU B C 1
ATOM 1076 O O . GLU B 1 10 ? 7.648 -12.734 -13.562 1 97.75 10 GLU B O 1
ATOM 1081 N N . ARG B 1 11 ? 9.266 -13.656 -12.352 1 97.75 11 ARG B N 1
ATOM 1082 C CA . ARG B 1 11 ? 8.633 -14.969 -12.344 1 97.75 11 ARG B CA 1
ATOM 1083 C C . ARG B 1 11 ? 7.312 -14.938 -11.586 1 97.75 11 ARG B C 1
ATOM 1085 O O . ARG B 1 11 ? 6.309 -15.492 -12.039 1 97.75 11 ARG B O 1
ATOM 1092 N N . TYR B 1 12 ? 7.395 -14.312 -10.477 1 98.31 12 TYR B N 1
ATOM 1093 C CA . TYR B 1 12 ? 6.219 -14.227 -9.617 1 98.31 12 TYR B CA 1
ATOM 1094 C C . TYR B 1 12 ? 5.094 -13.469 -10.312 1 98.31 12 TYR B C 1
ATOM 1096 O O . TYR B 1 12 ? 3.949 -13.922 -10.328 1 98.31 12 TYR B O 1
ATOM 1104 N N . HIS B 1 13 ? 5.391 -12.328 -10.93 1 98 13 HIS B N 1
ATOM 1105 C CA . HIS B 1 13 ? 4.387 -11.531 -11.625 1 98 13 HIS B CA 1
ATOM 1106 C C . HIS B 1 13 ? 3.814 -12.297 -12.82 1 98 13 HIS B C 1
ATOM 1108 O O . HIS B 1 13 ? 2.625 -12.18 -13.117 1 98 13 HIS B O 1
ATOM 1114 N N . ALA B 1 14 ? 4.656 -13 -13.508 1 98.06 14 ALA B N 1
ATOM 1115 C CA . ALA B 1 14 ? 4.18 -13.797 -14.633 1 98.06 14 ALA B CA 1
ATOM 1116 C C . ALA B 1 14 ? 3.09 -14.773 -14.195 1 98.06 14 ALA B C 1
ATOM 1118 O O . ALA B 1 14 ? 2.115 -14.992 -14.922 1 98.06 14 ALA B O 1
ATOM 1119 N N . CYS B 1 15 ? 3.211 -15.375 -13.023 1 98.19 15 CYS B N 1
ATOM 1120 C CA . CYS B 1 15 ? 2.205 -16.297 -12.508 1 98.19 15 CYS B CA 1
ATOM 1121 C C . CYS B 1 15 ? 0.887 -15.578 -12.25 1 98.19 15 CYS B C 1
ATOM 1123 O O . CYS B 1 15 ? -0.186 -16.125 -12.5 1 98.19 15 CYS B O 1
ATOM 1125 N N . TRP B 1 16 ? 0.937 -14.375 -11.719 1 97.62 16 TRP B N 1
ATOM 1126 C CA . TRP B 1 16 ? -0.258 -13.57 -11.484 1 97.62 16 TRP B CA 1
ATOM 1127 C C . TRP B 1 16 ? -0.906 -13.156 -12.797 1 97.62 16 TRP B C 1
ATOM 1129 O O . TRP B 1 16 ? -2.129 -13.234 -12.945 1 97.62 16 TRP B O 1
ATOM 1139 N N . ALA B 1 17 ? -0.085 -12.758 -13.75 1 96.62 17 ALA B N 1
ATOM 1140 C CA . ALA B 1 17 ? -0.587 -12.359 -15.062 1 96.62 17 ALA B CA 1
ATOM 1141 C C . ALA B 1 17 ? -1.294 -13.523 -15.758 1 96.62 17 ALA B C 1
ATOM 1143 O O . ALA B 1 17 ? -2.297 -13.328 -16.438 1 96.62 17 ALA B O 1
ATOM 1144 N N . ASP B 1 18 ? -0.763 -14.656 -15.531 1 96.56 18 ASP B N 1
ATOM 1145 C CA . ASP B 1 18 ? -1.328 -15.867 -16.125 1 96.56 18 ASP B CA 1
ATOM 1146 C C . ASP B 1 18 ? -2.531 -16.359 -15.32 1 96.56 18 ASP B C 1
ATOM 1148 O O . ASP B 1 18 ? -3.197 -17.312 -15.711 1 96.56 18 ASP B O 1
ATOM 1152 N N . ARG B 1 19 ? -2.77 -15.789 -14.25 1 96.31 19 ARG B N 1
ATOM 1153 C CA . ARG B 1 19 ? -3.857 -16.172 -13.359 1 96.31 19 ARG B CA 1
ATOM 1154 C C . ARG B 1 19 ? -3.756 -17.641 -12.977 1 96.31 19 ARG B C 1
ATOM 1156 O O . ARG B 1 19 ? -4.727 -18.391 -13.102 1 96.31 19 ARG B O 1
ATOM 1163 N N . ASP B 1 20 ? -2.607 -18.031 -12.461 1 97.56 20 ASP B N 1
ATOM 1164 C CA . ASP B 1 20 ? -2.297 -19.406 -12.125 1 97.56 20 ASP B CA 1
ATOM 1165 C C . ASP B 1 20 ? -1.961 -19.547 -10.641 1 97.56 20 ASP B C 1
ATOM 1167 O O . ASP B 1 20 ? -0.791 -19.5 -10.258 1 97.56 20 ASP B O 1
ATOM 1171 N N . PRO B 1 21 ? -2.986 -19.844 -9.805 1 98.06 21 PRO B N 1
ATOM 1172 C CA . PRO B 1 21 ? -2.748 -19.906 -8.359 1 98.06 21 PRO B CA 1
ATOM 1173 C C . PRO B 1 21 ? -1.741 -20.984 -7.973 1 98.06 21 PRO B C 1
ATOM 1175 O O . PRO B 1 21 ? -1.008 -20.828 -6.992 1 98.06 21 PRO B O 1
ATOM 1178 N N . ASP B 1 22 ? -1.668 -22.062 -8.703 1 98.38 22 ASP B N 1
ATOM 1179 C CA . ASP B 1 22 ? -0.753 -23.141 -8.375 1 98.38 22 ASP B CA 1
ATOM 1180 C C . ASP B 1 22 ? 0.701 -22.719 -8.555 1 98.38 22 ASP B C 1
ATOM 1182 O O . ASP B 1 22 ? 1.535 -22.953 -7.68 1 98.38 22 ASP B O 1
ATOM 1186 N N . ARG B 1 23 ? 0.977 -22.031 -9.586 1 98.38 23 ARG B N 1
ATOM 1187 C CA . ARG B 1 23 ? 2.336 -21.562 -9.82 1 98.38 23 ARG B CA 1
ATOM 1188 C C . ARG B 1 23 ? 2.701 -20.422 -8.867 1 98.38 23 ARG B C 1
ATOM 1190 O O . ARG B 1 23 ? 3.859 -20.297 -8.461 1 98.38 23 ARG B O 1
ATOM 1197 N N . ILE B 1 24 ? 1.72 -19.609 -8.523 1 98.44 24 ILE B N 1
ATOM 1198 C CA . ILE B 1 24 ? 1.963 -18.531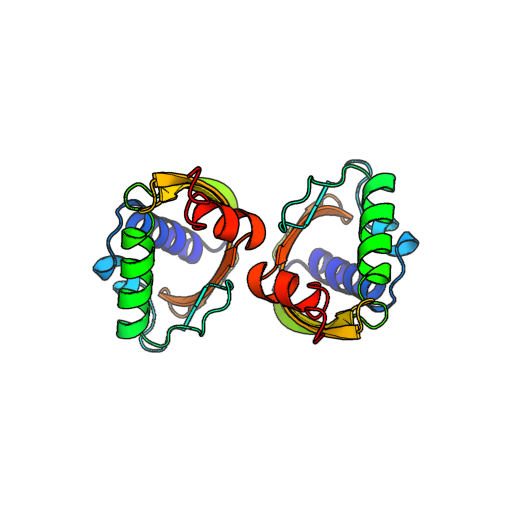 -7.57 1 98.44 24 ILE B CA 1
ATOM 1199 C C . ILE B 1 24 ? 2.494 -19.109 -6.262 1 98.44 24 ILE B C 1
ATOM 1201 O O . ILE B 1 24 ? 3.541 -18.688 -5.766 1 98.44 24 ILE B O 1
ATOM 1205 N N . VAL B 1 25 ? 1.81 -20.125 -5.73 1 98.06 25 VAL B N 1
ATOM 1206 C CA . VAL B 1 25 ? 2.111 -20.578 -4.379 1 98.06 25 VAL B CA 1
ATOM 1207 C C . VAL B 1 25 ? 3.41 -21.375 -4.379 1 98.06 25 VAL B C 1
ATOM 1209 O O . VAL B 1 25 ? 4.09 -21.484 -3.354 1 98.06 25 VAL B O 1
ATOM 1212 N N . GLU B 1 26 ? 3.836 -21.922 -5.48 1 97.88 26 GLU B N 1
ATOM 1213 C CA . GLU B 1 26 ? 5.109 -22.609 -5.598 1 97.88 26 GLU B CA 1
ATOM 1214 C C . GLU B 1 26 ? 6.281 -21.672 -5.328 1 97.88 26 GLU B C 1
ATOM 1216 O O . GLU B 1 26 ? 7.371 -22.125 -4.961 1 97.88 26 GLU B O 1
ATOM 1221 N N . LEU B 1 27 ? 6.047 -20.438 -5.5 1 98.5 27 LEU B N 1
ATOM 1222 C CA . LEU B 1 27 ? 7.113 -19.453 -5.324 1 98.5 27 LEU B CA 1
ATOM 1223 C C . LEU B 1 27 ? 7.105 -18.891 -3.906 1 98.5 27 LEU B C 1
ATOM 1225 O O . LEU B 1 27 ? 7.906 -18.016 -3.578 1 98.5 27 LEU B O 1
ATOM 1229 N N . HIS B 1 28 ? 6.223 -19.375 -3.076 1 98.5 28 HIS B N 1
ATOM 1230 C CA . HIS B 1 28 ? 6.148 -18.969 -1.677 1 98.5 28 HIS B CA 1
ATOM 1231 C C . HIS B 1 28 ? 6.867 -19.969 -0.775 1 98.5 28 HIS B C 1
ATOM 1233 O O . HIS B 1 28 ? 6.875 -21.172 -1.057 1 98.5 28 HIS B O 1
ATOM 1239 N N . THR B 1 29 ? 7.496 -19.484 0.323 1 97.81 29 THR B N 1
ATOM 1240 C CA . THR B 1 29 ? 7.938 -20.406 1.374 1 97.81 29 THR B CA 1
ATOM 1241 C C . THR B 1 29 ? 6.746 -21.125 1.998 1 97.81 29 THR B C 1
ATOM 1243 O O . THR B 1 29 ? 5.617 -20.641 1.932 1 97.81 29 THR B O 1
ATOM 1246 N N . PRO B 1 30 ? 6.938 -22.203 2.645 1 96.31 30 PRO B N 1
ATOM 1247 C CA . PRO B 1 30 ? 5.824 -22.984 3.189 1 96.31 30 PRO B CA 1
ATOM 1248 C C . PRO B 1 30 ? 5.039 -22.219 4.258 1 96.31 30 PRO B C 1
ATOM 1250 O O . PRO B 1 30 ? 3.83 -22.422 4.402 1 96.31 30 PRO B O 1
ATOM 1253 N N . ASP B 1 31 ? 5.684 -21.328 4.934 1 95.62 31 ASP B N 1
ATOM 1254 C CA . ASP B 1 31 ? 5.023 -20.609 6.02 1 95.62 31 ASP B CA 1
ATOM 1255 C C . ASP B 1 31 ? 4.77 -19.156 5.633 1 95.62 31 ASP B C 1
ATOM 1257 O O . ASP B 1 31 ? 4.652 -18.281 6.504 1 95.62 31 ASP B O 1
ATOM 1261 N N . SER B 1 32 ? 4.703 -18.922 4.355 1 97.75 32 SER B N 1
ATOM 1262 C CA . SER B 1 32 ? 4.543 -17.578 3.834 1 97.75 32 SER B CA 1
ATOM 1263 C C . SER B 1 32 ? 3.211 -16.969 4.266 1 97.75 32 SER B C 1
ATOM 1265 O O . SER B 1 32 ? 2.279 -17.703 4.617 1 97.75 32 SER B O 1
ATOM 1267 N N . ILE B 1 33 ? 3.178 -15.656 4.25 1 97.69 33 ILE B N 1
ATOM 1268 C CA . ILE B 1 33 ? 1.968 -14.898 4.547 1 97.69 33 ILE B CA 1
ATOM 1269 C C . ILE B 1 33 ? 1.595 -14.031 3.344 1 97.69 33 ILE B C 1
ATOM 1271 O O . ILE B 1 33 ? 2.465 -13.414 2.721 1 97.69 33 ILE B O 1
ATOM 1275 N N . PHE B 1 34 ? 0.333 -14.055 3.008 1 97.31 34 PHE B N 1
ATOM 1276 C CA . PHE B 1 34 ? -0.256 -13.133 2.043 1 97.31 34 PHE B CA 1
ATOM 1277 C C . PHE B 1 34 ? -1.392 -12.336 2.676 1 97.31 34 PHE B C 1
ATOM 1279 O O . PHE B 1 34 ? -2.393 -12.914 3.109 1 97.31 34 PHE B O 1
ATOM 1286 N N . HIS B 1 35 ? -1.201 -11.07 2.768 1 94.75 35 HIS B N 1
ATOM 1287 C CA . HIS B 1 35 ? -2.221 -10.211 3.365 1 94.75 35 HIS B CA 1
ATOM 1288 C C . HIS B 1 35 ? -2.719 -9.172 2.367 1 94.75 35 HIS B C 1
ATOM 1290 O O . HIS B 1 35 ? -1.967 -8.281 1.968 1 94.75 35 HIS B O 1
ATOM 1296 N N . LEU B 1 36 ? -3.939 -9.328 1.952 1 90.88 36 LEU B N 1
ATOM 1297 C CA . LEU B 1 36 ? -4.652 -8.273 1.237 1 90.88 36 LEU B CA 1
ATOM 1298 C C . LEU B 1 36 ? -5.285 -7.285 2.213 1 90.88 36 LEU B C 1
ATOM 1300 O O . LEU B 1 36 ? -6.23 -7.625 2.924 1 90.88 36 LEU B O 1
ATOM 1304 N N . HIS B 1 37 ? -4.742 -6.137 2.262 1 87.56 37 HIS B N 1
ATOM 1305 C CA . HIS B 1 37 ? -5.203 -5.137 3.215 1 87.56 37 HIS B CA 1
ATOM 1306 C C . HIS B 1 37 ? -6.473 -4.449 2.721 1 87.56 37 HIS B C 1
ATOM 1308 O O . HIS B 1 37 ? -6.441 -3.271 2.348 1 87.56 37 HIS B O 1
ATOM 1314 N N . SER B 1 38 ? -7.527 -5.102 2.75 1 79.06 38 SER B N 1
ATOM 1315 C CA . SER B 1 38 ? -8.867 -4.664 2.365 1 79.06 38 SER B CA 1
ATOM 1316 C C . SER B 1 38 ? -9.922 -5.246 3.297 1 79.06 38 SER B C 1
ATOM 1318 O O . SER B 1 38 ? -10.969 -5.711 2.842 1 79.06 38 SER B O 1
ATOM 1320 N N . GLY B 1 39 ? -9.562 -5.27 4.535 1 73.12 39 GLY B N 1
ATOM 1321 C CA . GLY B 1 39 ? -10.516 -5.676 5.555 1 73.12 39 GLY B CA 1
ATOM 1322 C C . GLY B 1 39 ? -10.398 -7.141 5.934 1 73.12 39 GLY B C 1
ATOM 1323 O O . GLY B 1 39 ? -10.961 -7.57 6.945 1 73.12 39 GLY B O 1
ATOM 1324 N N . GLY B 1 40 ? -9.672 -7.934 5.227 1 74.62 40 GLY B N 1
ATOM 1325 C CA . GLY B 1 40 ? -9.602 -9.359 5.508 1 74.62 40 GLY B CA 1
ATOM 1326 C C . GLY B 1 40 ? -8.375 -9.75 6.305 1 74.62 40 GLY B C 1
ATOM 1327 O O . GLY B 1 40 ? -7.441 -8.953 6.453 1 74.62 40 GLY B O 1
ATOM 1328 N N . LYS B 1 41 ? -8.422 -11 6.875 1 87.5 41 LYS B N 1
ATOM 1329 C CA . LYS B 1 41 ? -7.281 -11.562 7.598 1 87.5 41 LYS B CA 1
ATOM 1330 C C . LYS B 1 41 ? -6.223 -12.086 6.633 1 87.5 41 LYS B C 1
ATOM 1332 O O . LYS B 1 41 ? -6.523 -12.406 5.48 1 87.5 41 LYS B O 1
ATOM 1337 N N . PRO B 1 42 ? -5.02 -12.125 7.098 1 95 42 PRO B N 1
ATOM 1338 C CA . PRO B 1 42 ? -3.973 -12.688 6.238 1 95 42 PRO B CA 1
ATOM 1339 C C . PRO B 1 42 ? -4.164 -14.172 5.973 1 95 42 PRO B C 1
ATOM 1341 O O . PRO B 1 42 ? -4.668 -14.898 6.832 1 95 42 PRO B O 1
ATOM 1344 N N . ALA B 1 43 ? -3.793 -14.562 4.766 1 97.06 43 ALA B N 1
ATOM 1345 C CA . ALA B 1 43 ? -3.646 -15.984 4.438 1 97.06 43 ALA B CA 1
ATOM 1346 C C . ALA B 1 43 ? -2.305 -16.516 4.926 1 97.06 43 ALA B C 1
ATOM 1348 O O . ALA B 1 43 ? -1.271 -15.867 4.762 1 97.06 43 ALA B O 1
ATOM 1349 N N . HIS B 1 44 ? -2.332 -17.656 5.547 1 97.81 44 HIS B N 1
ATOM 1350 C CA . HIS B 1 44 ? -1.123 -18.281 6.078 1 97.81 44 HIS B CA 1
ATOM 1351 C C . HIS B 1 44 ? -0.847 -19.625 5.406 1 97.81 44 HIS B C 1
ATOM 1353 O O . HIS B 1 44 ? -1.71 -20.5 5.387 1 97.81 44 HIS B O 1
ATOM 1359 N N . GLY B 1 45 ? 0.329 -19.703 4.887 1 97.75 45 GLY B N 1
ATOM 1360 C CA . GLY B 1 45 ? 0.711 -20.953 4.246 1 97.75 45 GLY B CA 1
ATOM 1361 C C . GLY B 1 45 ? 0.229 -21.047 2.812 1 97.75 45 GLY B C 1
ATOM 1362 O O . GLY B 1 45 ? -0.655 -20.312 2.393 1 97.75 45 GLY B O 1
ATOM 1363 N N . ARG B 1 46 ? 0.822 -22.031 2.137 1 97.81 46 ARG B N 1
ATOM 1364 C CA . ARG B 1 46 ? 0.622 -22.141 0.695 1 97.81 46 ARG B CA 1
ATOM 1365 C C . ARG B 1 46 ? -0.836 -22.453 0.367 1 97.81 46 ARG B C 1
ATOM 1367 O O . ARG B 1 46 ? -1.392 -21.891 -0.586 1 97.81 46 ARG B O 1
ATOM 1374 N N . ALA B 1 47 ? -1.478 -23.25 1.111 1 97.94 47 ALA B N 1
ATOM 1375 C CA . ALA B 1 47 ? -2.857 -23.641 0.824 1 97.94 47 ALA B CA 1
ATOM 1376 C C . ALA B 1 47 ? -3.795 -22.438 0.919 1 97.94 47 ALA B C 1
ATOM 1378 O O . ALA B 1 47 ? -4.605 -22.203 0.02 1 97.94 47 ALA B O 1
ATOM 1379 N N . GLU B 1 48 ? -3.678 -21.703 1.975 1 98 48 GLU B N 1
ATOM 1380 C CA . GLU B 1 48 ? -4.523 -20.516 2.146 1 98 48 GLU B CA 1
ATOM 1381 C C . GLU B 1 48 ? -4.199 -19.453 1.109 1 98 48 GLU B C 1
ATOM 1383 O O . GLU B 1 48 ? -5.098 -18.766 0.619 1 98 48 GLU B O 1
ATOM 1388 N N . ILE B 1 49 ? -2.988 -19.328 0.793 1 98.25 49 ILE B N 1
ATOM 1389 C CA . ILE B 1 49 ? -2.566 -18.344 -0.191 1 98.25 49 ILE B CA 1
ATOM 1390 C C . ILE B 1 49 ? -3.109 -18.719 -1.567 1 98.25 49 ILE B C 1
ATOM 1392 O O . ILE B 1 49 ? -3.586 -17.859 -2.311 1 98.25 49 ILE B O 1
ATOM 1396 N N . ARG B 1 50 ? -3.051 -19.969 -1.858 1 98.25 50 ARG B N 1
ATOM 1397 C CA . ARG B 1 50 ? -3.619 -20.438 -3.119 1 98.25 50 ARG B CA 1
ATOM 1398 C C . ARG B 1 50 ? -5.098 -20.078 -3.221 1 98.25 50 ARG B C 1
ATOM 1400 O O . ARG B 1 50 ? -5.555 -19.594 -4.254 1 98.25 50 ARG B O 1
ATOM 1407 N N . ALA B 1 51 ? -5.805 -20.344 -2.189 1 97.44 51 ALA B N 1
ATOM 1408 C CA . ALA B 1 51 ? -7.234 -20.062 -2.158 1 97.44 51 ALA B CA 1
ATOM 1409 C C . ALA B 1 51 ? -7.492 -18.562 -2.316 1 97.44 51 ALA B C 1
ATOM 1411 O O . ALA B 1 51 ? -8.398 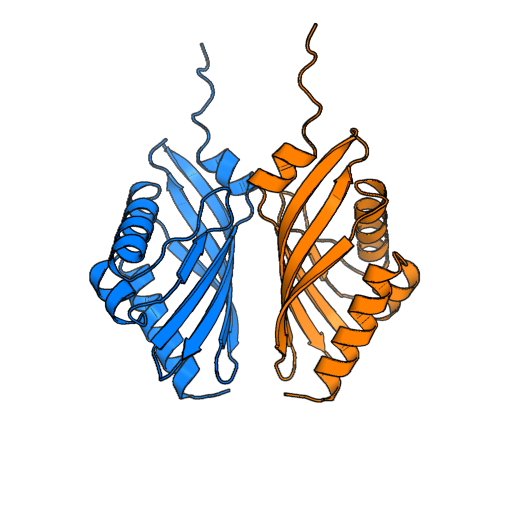-18.156 -3.047 1 97.44 51 ALA B O 1
ATOM 1412 N N . ALA B 1 52 ? -6.766 -17.781 -1.647 1 95.25 52 ALA B N 1
ATOM 1413 C CA . ALA B 1 52 ? -6.914 -16.328 -1.722 1 95.25 52 ALA B CA 1
ATOM 1414 C C . ALA B 1 52 ? -6.656 -15.82 -3.137 1 95.25 52 ALA B C 1
ATOM 1416 O O . ALA B 1 52 ? -7.398 -14.977 -3.645 1 95.25 52 ALA B O 1
ATOM 1417 N N . ALA B 1 53 ? -5.609 -16.328 -3.762 1 96.56 53 ALA B N 1
ATOM 1418 C CA . ALA B 1 53 ? -5.305 -15.945 -5.137 1 96.56 53 ALA B CA 1
ATOM 1419 C C . ALA B 1 53 ? -6.438 -16.344 -6.082 1 96.56 53 ALA B C 1
ATOM 1421 O O . ALA B 1 53 ? -6.871 -15.531 -6.91 1 96.56 53 ALA B O 1
ATOM 1422 N N . ALA B 1 54 ? -6.93 -17.516 -5.895 1 96.81 54 ALA B N 1
ATOM 1423 C CA . ALA B 1 54 ? -8.031 -17.984 -6.727 1 96.81 54 ALA B CA 1
ATOM 1424 C C . ALA B 1 54 ? -9.266 -17.109 -6.559 1 96.81 54 ALA B C 1
ATOM 1426 O O . ALA B 1 54 ? -9.961 -16.812 -7.531 1 96.81 54 ALA B O 1
ATOM 1427 N N . GLU B 1 55 ? -9.516 -16.766 -5.406 1 92.75 55 GLU B N 1
ATOM 1428 C CA . GLU B 1 55 ? -10.664 -15.914 -5.121 1 92.75 55 GLU B CA 1
ATOM 1429 C C . GLU B 1 55 ? -10.516 -14.555 -5.805 1 92.75 55 GLU B C 1
ATOM 1431 O O . GLU B 1 55 ? -11.5 -14 -6.312 1 92.75 55 GLU B O 1
ATOM 1436 N N . THR B 1 56 ? -9.344 -14.016 -5.754 1 90.75 56 THR B N 1
ATOM 1437 C CA . THR B 1 56 ? -9.07 -12.742 -6.418 1 90.75 56 THR B CA 1
ATOM 1438 C C . THR B 1 56 ? -9.422 -12.828 -7.902 1 90.75 56 THR B C 1
ATOM 1440 O O . THR B 1 56 ? -10.102 -11.945 -8.438 1 90.75 56 THR B O 1
ATOM 1443 N N . PHE B 1 57 ? -9.055 -13.883 -8.516 1 94.19 57 PHE B N 1
ATOM 1444 C CA . PHE B 1 57 ? -9.281 -14.047 -9.945 1 94.19 57 PHE B CA 1
ATOM 1445 C C . PHE B 1 57 ? -10.766 -14.289 -10.234 1 94.19 57 PHE B C 1
ATOM 1447 O O . PHE B 1 57 ? -11.273 -13.875 -11.273 1 94.19 57 PHE B O 1
ATOM 1454 N N . ALA B 1 58 ? -11.422 -14.922 -9.297 1 92.94 58 ALA B N 1
ATOM 1455 C CA . ALA B 1 58 ? -12.852 -15.18 -9.453 1 92.94 58 ALA B CA 1
ATOM 1456 C C . ALA B 1 58 ? -13.648 -13.891 -9.375 1 92.94 58 ALA B C 1
ATOM 1458 O O . ALA B 1 58 ? -14.664 -13.734 -10.062 1 92.94 58 ALA B O 1
ATOM 1459 N N . LEU B 1 59 ? -13.203 -12.961 -8.609 1 88.56 59 LEU B N 1
ATOM 1460 C CA . LEU B 1 59 ? -13.906 -11.695 -8.406 1 88.56 59 LEU B CA 1
ATOM 1461 C C . LEU B 1 59 ? -13.742 -10.789 -9.625 1 88.56 59 LEU B C 1
ATOM 1463 O O . LEU B 1 59 ? -14.656 -10.023 -9.961 1 88.56 59 LEU B O 1
ATOM 1467 N N . VAL B 1 60 ? -12.609 -10.852 -10.258 1 91.31 60 VAL B N 1
ATOM 1468 C CA . VAL B 1 60 ? -12.32 -10.086 -11.461 1 91.31 60 VAL B CA 1
ATOM 1469 C C . VAL B 1 60 ? -11.672 -10.992 -12.508 1 91.31 60 VAL B C 1
ATOM 1471 O O . VAL B 1 60 ? -10.445 -11 -12.656 1 91.31 60 VAL B O 1
ATOM 1474 N N . PRO B 1 61 ? -12.422 -11.633 -13.312 1 92.81 61 PRO B N 1
ATOM 1475 C CA . PRO B 1 61 ? -11.938 -12.688 -14.203 1 92.81 61 PRO B CA 1
ATOM 1476 C C . PRO B 1 61 ? -10.969 -12.172 -15.266 1 92.81 61 PRO B C 1
ATOM 1478 O O . PRO B 1 61 ? -10.141 -12.93 -15.773 1 92.81 61 PRO B O 1
ATOM 1481 N N . ASP B 1 62 ? -11.07 -10.875 -15.602 1 94.56 62 ASP B N 1
ATOM 1482 C CA . ASP B 1 62 ? -10.188 -10.297 -16.609 1 94.56 62 ASP B CA 1
ATOM 1483 C C . ASP B 1 62 ? -9.211 -9.312 -15.969 1 94.56 62 ASP B C 1
ATOM 1485 O O . ASP B 1 62 ? -8.797 -8.344 -16.609 1 94.56 62 ASP B O 1
ATOM 1489 N N . LEU B 1 63 ? -8.852 -9.57 -14.734 1 94.5 63 LEU B N 1
ATOM 1490 C CA . LEU B 1 63 ? 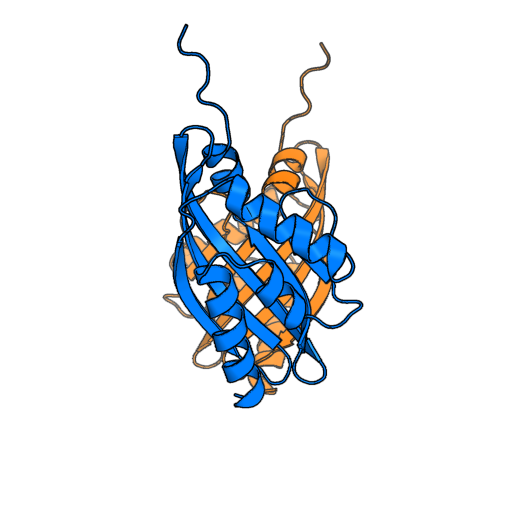-7.93 -8.711 -13.992 1 94.5 63 LEU B CA 1
ATOM 1491 C C . LEU B 1 63 ? -6.633 -8.516 -14.766 1 94.5 63 LEU B C 1
ATOM 1493 O O . LEU B 1 63 ? -6.008 -9.484 -15.195 1 94.5 63 LEU B O 1
ATOM 1497 N N . THR B 1 64 ? -6.266 -7.25 -14.977 1 96.19 64 THR B N 1
ATOM 1498 C CA . THR B 1 64 ? -5.031 -6.887 -15.664 1 96.19 64 THR B CA 1
ATOM 1499 C C . THR B 1 64 ? -4.18 -5.961 -14.805 1 96.19 64 THR B C 1
ATOM 1501 O O . THR B 1 64 ? -4.703 -5.035 -14.172 1 96.19 64 THR B O 1
ATOM 1504 N N . PHE B 1 65 ? -2.938 -6.285 -14.805 1 96.75 65 PHE B N 1
ATOM 1505 C CA . PHE B 1 65 ? -1.973 -5.496 -14.047 1 96.75 65 PHE B CA 1
ATOM 1506 C C . PHE B 1 65 ? -1.211 -4.547 -14.961 1 96.75 65 PHE B C 1
ATOM 1508 O O . PHE B 1 65 ? -0.624 -4.973 -15.961 1 96.75 65 PHE B O 1
ATOM 1515 N N . HIS B 1 66 ? -1.233 -3.322 -14.633 1 96.88 66 HIS B N 1
ATOM 1516 C CA . HIS B 1 66 ? -0.416 -2.322 -15.312 1 96.88 66 HIS B CA 1
ATOM 1517 C C . HIS B 1 66 ? 0.679 -1.79 -14.398 1 96.88 66 HIS B C 1
ATOM 1519 O O . HIS B 1 66 ? 0.389 -1.183 -13.359 1 96.88 66 HIS B O 1
ATOM 1525 N N . LEU B 1 67 ? 1.896 -2.035 -14.805 1 97.69 67 LEU B N 1
ATOM 1526 C CA . LEU B 1 67 ? 3.027 -1.645 -13.969 1 97.69 67 LEU B CA 1
ATOM 1527 C C . LEU B 1 67 ? 3.174 -0.127 -13.93 1 97.69 67 LEU B C 1
ATOM 1529 O O . LEU B 1 67 ? 3.23 0.524 -14.977 1 97.69 67 LEU B O 1
ATOM 1533 N N . VAL B 1 68 ? 3.201 0.427 -12.766 1 96.88 68 VAL B N 1
ATOM 1534 C CA . VAL B 1 68 ? 3.398 1.861 -12.578 1 96.88 68 VAL B CA 1
ATOM 1535 C C . VAL B 1 68 ? 4.844 2.135 -12.172 1 96.88 68 VAL B C 1
ATOM 1537 O O . VAL B 1 68 ? 5.531 2.945 -12.805 1 96.88 68 VAL B O 1
ATOM 1540 N N . ASN B 1 69 ? 5.289 1.5 -11.117 1 95.94 69 ASN B N 1
ATOM 1541 C CA . ASN B 1 69 ? 6.66 1.61 -10.633 1 95.94 69 ASN B CA 1
ATOM 1542 C C . ASN B 1 69 ? 7.117 0.324 -9.945 1 95.94 69 ASN B C 1
ATOM 1544 O O . ASN B 1 69 ? 6.312 -0.374 -9.328 1 95.94 69 ASN B O 1
ATOM 1548 N N . LEU B 1 70 ? 8.398 0.031 -10.078 1 96.62 70 LEU B N 1
ATOM 1549 C CA . LEU B 1 70 ? 9.031 -1.098 -9.406 1 96.62 70 LEU B CA 1
ATOM 1550 C C . LEU B 1 70 ? 10.359 -0.679 -8.781 1 96.62 70 LEU B C 1
ATOM 1552 O O . LEU B 1 70 ? 11.172 -0.011 -9.422 1 96.62 70 LEU B O 1
ATOM 1556 N N . ARG B 1 71 ? 10.438 -1.045 -7.516 1 95 71 ARG B N 1
ATOM 1557 C CA . ARG B 1 71 ? 11.719 -0.946 -6.832 1 95 71 ARG B CA 1
ATOM 1558 C C . ARG B 1 71 ? 12.102 -2.275 -6.188 1 95 71 ARG B C 1
ATOM 1560 O O . ARG B 1 71 ? 11.266 -2.939 -5.578 1 95 71 ARG B O 1
ATOM 1567 N N . VAL B 1 72 ? 13.344 -2.592 -6.434 1 93.81 72 VAL B N 1
ATOM 1568 C CA . VAL B 1 72 ? 13.82 -3.885 -5.953 1 93.81 72 VAL B CA 1
ATOM 1569 C C . VAL B 1 72 ? 15.016 -3.682 -5.02 1 93.81 72 VAL B C 1
ATOM 1571 O O . VAL B 1 72 ? 15.914 -2.896 -5.316 1 93.81 72 VAL B O 1
ATOM 1574 N N . GLY B 1 73 ? 14.906 -4.297 -3.857 1 90.44 73 GLY B N 1
ATOM 1575 C CA . GLY B 1 73 ? 16.016 -4.375 -2.924 1 90.44 73 GLY B CA 1
ATOM 1576 C C . GLY B 1 73 ? 16.656 -5.754 -2.865 1 90.44 73 GLY B C 1
ATOM 1577 O O . GLY B 1 73 ? 16.5 -6.551 -3.793 1 90.44 73 GLY B O 1
ATOM 1578 N N . ASP B 1 74 ? 17.406 -5.934 -1.843 1 87.19 74 ASP B N 1
ATOM 1579 C CA . ASP B 1 74 ? 18.125 -7.207 -1.738 1 87.19 74 ASP B CA 1
ATOM 1580 C C . ASP B 1 74 ? 17.156 -8.344 -1.396 1 87.19 74 ASP B C 1
ATOM 1582 O O . ASP B 1 74 ? 17.219 -9.414 -2 1 87.19 74 ASP B O 1
ATOM 1586 N N . ASP B 1 75 ? 16.188 -8.047 -0.448 1 93 75 ASP B N 1
ATOM 1587 C CA . ASP B 1 75 ? 15.328 -9.117 0.031 1 93 75 ASP B CA 1
ATOM 1588 C C . ASP B 1 75 ? 13.859 -8.695 -0.016 1 93 75 ASP B C 1
ATOM 1590 O O . ASP B 1 75 ? 13.039 -9.195 0.762 1 93 75 ASP B O 1
ATOM 1594 N N . PHE B 1 76 ? 13.656 -7.766 -0.912 1 95.75 76 PHE B N 1
ATOM 1595 C CA . PHE B 1 76 ? 12.281 -7.297 -1.015 1 95.75 76 PHE B CA 1
ATOM 1596 C C . PHE B 1 76 ? 12.055 -6.562 -2.33 1 95.75 76 PHE B C 1
ATOM 1598 O O . PHE B 1 76 ? 13.016 -6.203 -3.02 1 95.75 76 PHE B O 1
ATOM 1605 N N . TRP B 1 77 ? 10.789 -6.398 -2.709 1 96.94 77 TRP B N 1
ATOM 1606 C CA . TRP B 1 77 ? 10.438 -5.414 -3.73 1 96.94 77 TRP B CA 1
ATOM 1607 C C . TRP B 1 77 ? 9.156 -4.676 -3.355 1 96.94 77 TRP B C 1
ATOM 1609 O O . TRP B 1 77 ? 8.375 -5.156 -2.531 1 96.94 77 TRP B O 1
ATOM 1619 N N . ALA B 1 78 ? 9.062 -3.525 -3.797 1 97.12 78 ALA B N 1
ATOM 1620 C CA . ALA B 1 78 ? 7.852 -2.705 -3.783 1 97.12 78 ALA B CA 1
ATOM 1621 C C . ALA B 1 78 ? 7.398 -2.371 -5.203 1 97.12 78 ALA B C 1
ATOM 1623 O O . ALA B 1 78 ? 8.172 -1.834 -5.996 1 97.12 78 ALA B O 1
ATOM 1624 N N . VAL B 1 79 ? 6.172 -2.715 -5.508 1 97.75 79 VAL B N 1
ATOM 1625 C CA . VAL B 1 79 ? 5.664 -2.475 -6.855 1 97.75 79 VAL B CA 1
ATOM 1626 C C . VAL B 1 79 ? 4.301 -1.785 -6.777 1 97.75 79 VAL B C 1
ATOM 1628 O O . VAL B 1 79 ? 3.479 -2.119 -5.922 1 97.75 79 VAL B O 1
ATOM 1631 N N . GLN B 1 80 ? 4.145 -0.813 -7.535 1 96.88 80 GLN B N 1
ATOM 1632 C CA . GLN B 1 80 ? 2.871 -0.128 -7.715 1 96.88 80 GLN B CA 1
ATOM 1633 C C . GLN B 1 80 ? 2.201 -0.55 -9.023 1 96.88 80 GLN B C 1
ATOM 1635 O O . GLN B 1 80 ? 2.84 -0.574 -10.078 1 96.88 80 GLN B O 1
ATOM 1640 N N . TRP B 1 81 ? 0.908 -0.873 -8.82 1 96.19 81 TRP B N 1
ATOM 1641 C CA . TRP B 1 81 ? 0.113 -1.311 -9.961 1 96.19 81 TRP B CA 1
ATOM 1642 C C . TRP B 1 81 ? -1.105 -0.414 -10.156 1 96.19 81 TRP B C 1
ATOM 1644 O O . TRP B 1 81 ? -1.641 0.132 -9.188 1 96.19 81 TRP B O 1
ATOM 1654 N N . LYS B 1 82 ? -1.491 -0.317 -11.414 1 94.31 82 LYS B N 1
ATOM 1655 C CA . LYS B 1 82 ? -2.883 -0.024 -11.742 1 94.31 82 LYS B CA 1
ATOM 1656 C C . LYS B 1 82 ? -3.613 -1.28 -12.211 1 94.31 82 LYS B C 1
ATOM 1658 O O . LYS B 1 82 ? -3.189 -1.933 -13.164 1 94.31 82 LYS B O 1
ATOM 1663 N N . LEU B 1 83 ? -4.637 -1.63 -11.484 1 93.38 83 LEU B N 1
ATOM 1664 C CA . LEU B 1 83 ? -5.434 -2.799 -11.844 1 93.38 83 LEU B CA 1
ATOM 1665 C C . LEU B 1 83 ? -6.66 -2.395 -12.648 1 93.38 83 LEU B C 1
ATOM 1667 O O . LEU B 1 83 ? -7.309 -1.392 -12.336 1 93.38 83 LEU B O 1
ATOM 1671 N N . SER B 1 84 ? -6.902 -3.145 -13.625 1 93.56 84 SER B N 1
ATOM 1672 C CA . SER B 1 84 ? -8.117 -2.947 -14.414 1 93.56 84 SER B CA 1
ATOM 1673 C C . SER B 1 84 ? -8.844 -4.27 -14.648 1 93.56 84 SER B C 1
ATOM 1675 O O . SER B 1 84 ? -8.258 -5.34 -14.492 1 93.56 84 SER B O 1
ATOM 1677 N N . GLY B 1 85 ? -10.062 -4.137 -15.016 1 93.62 85 GLY B N 1
ATOM 1678 C CA . GLY B 1 85 ? -10.898 -5.289 -15.312 1 93.62 85 GLY B CA 1
ATOM 1679 C C . GLY B 1 85 ? -12.375 -5.039 -15.086 1 93.62 85 GLY B C 1
ATOM 1680 O O . GLY B 1 85 ? -12.812 -3.885 -15.031 1 93.62 85 GLY B O 1
ATOM 1681 N N . THR B 1 86 ? -13.102 -6.133 -15.117 1 91.75 86 THR B N 1
ATOM 1682 C CA 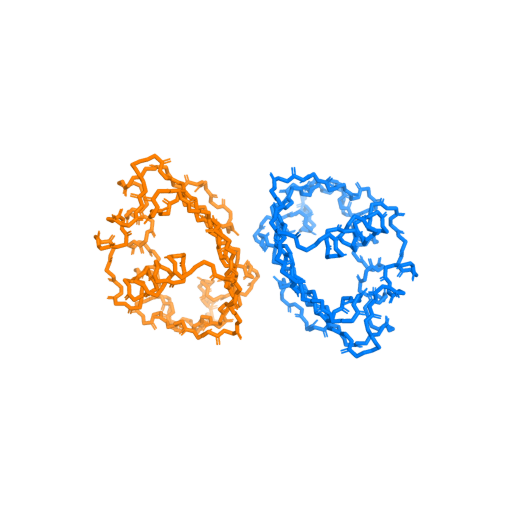. THR B 1 86 ? -14.539 -6.121 -14.859 1 91.75 86 THR B CA 1
ATOM 1683 C C . THR B 1 86 ? -14.898 -7.125 -13.773 1 91.75 86 THR B C 1
ATOM 1685 O O . THR B 1 86 ? -14.602 -8.32 -13.898 1 91.75 86 THR B O 1
ATOM 1688 N N . SER B 1 87 ? -15.492 -6.57 -12.688 1 89.38 87 SER B N 1
ATOM 1689 C CA . SER B 1 87 ? -15.859 -7.445 -11.578 1 89.38 87 SER B CA 1
ATOM 1690 C C . SER B 1 87 ? -16.969 -8.406 -11.984 1 89.38 87 SER B C 1
ATOM 1692 O O . SER B 1 87 ? -17.594 -8.234 -13.031 1 89.38 87 SER B O 1
ATOM 1694 N N . VAL B 1 88 ? -17.203 -9.367 -11.109 1 86.69 88 VAL B N 1
ATOM 1695 C CA . VAL B 1 88 ? -18.25 -10.352 -11.352 1 86.69 88 VAL B CA 1
ATOM 1696 C C . VAL B 1 88 ? -19.609 -9.672 -11.32 1 86.69 88 VAL B C 1
ATOM 1698 O O . VAL B 1 88 ? -20.594 -10.195 -11.867 1 86.69 88 VAL B O 1
ATOM 1701 N N . THR B 1 89 ? -19.703 -8.539 -10.742 1 84.88 89 THR B N 1
ATOM 1702 C CA . THR B 1 89 ? -20.953 -7.789 -10.688 1 84.88 89 THR B CA 1
ATOM 1703 C C . THR B 1 89 ? -21.141 -6.965 -11.961 1 84.88 89 THR B C 1
ATOM 1705 O O . THR B 1 89 ? -22.203 -6.352 -12.156 1 84.88 89 THR B O 1
ATOM 1708 N N . GLY B 1 90 ? -20.141 -6.93 -12.758 1 88.38 90 GLY B N 1
ATOM 1709 C CA . GLY B 1 90 ? -20.203 -6.176 -14 1 88.38 90 GLY B CA 1
ATOM 1710 C C . GLY B 1 90 ? -19.609 -4.785 -13.891 1 88.38 90 GLY B C 1
ATOM 1711 O O . GLY B 1 90 ? -19.547 -4.051 -14.883 1 88.38 90 GLY B O 1
ATOM 1712 N N . ALA B 1 91 ? -19.156 -4.422 -12.773 1 85.69 91 ALA B N 1
ATOM 1713 C CA . ALA B 1 91 ? -18.594 -3.094 -12.555 1 85.69 91 ALA B CA 1
ATOM 1714 C C . ALA B 1 91 ? -17.156 -3.018 -13.062 1 85.69 91 ALA B C 1
ATOM 1716 O O . ALA B 1 91 ? -16.406 -4.004 -13.008 1 85.69 91 ALA B O 1
ATOM 1717 N N . ALA B 1 92 ? -16.766 -1.805 -13.477 1 89.38 92 ALA B N 1
ATOM 1718 C CA . ALA B 1 92 ? -15.383 -1.582 -13.898 1 89.38 92 ALA B CA 1
ATOM 1719 C C . ALA B 1 92 ? -14.445 -1.504 -12.695 1 89.38 92 ALA B C 1
ATOM 1721 O O . ALA B 1 92 ? -14.789 -0.9 -11.68 1 89.38 92 ALA B O 1
ATOM 1722 N N . VAL B 1 93 ? -13.328 -2.17 -12.859 1 87.88 93 VAL B N 1
ATOM 1723 C CA . VAL B 1 93 ? -12.266 -2.105 -11.867 1 87.88 93 VAL B CA 1
ATOM 1724 C C . VAL B 1 93 ? -11.133 -1.216 -12.375 1 87.88 93 VAL B C 1
ATOM 1726 O O . VAL B 1 93 ? -10.625 -1.418 -13.484 1 87.88 93 VAL B O 1
ATOM 1729 N N . ASP B 1 94 ? -10.797 -0.222 -11.703 1 89.44 94 ASP B N 1
ATOM 1730 C CA . ASP B 1 94 ? -9.688 0.698 -11.906 1 89.44 94 ASP B CA 1
ATOM 1731 C C . ASP B 1 94 ? -9.109 1.168 -10.57 1 89.44 94 ASP B C 1
ATOM 1733 O O . ASP B 1 94 ? -9.57 2.166 -10.008 1 89.44 94 ASP B O 1
ATOM 1737 N N . VAL B 1 95 ? -8.164 0.412 -10.148 1 88.88 95 VAL B N 1
ATOM 1738 C CA . VAL B 1 95 ? -7.762 0.603 -8.758 1 88.88 95 VAL B CA 1
ATOM 1739 C C . VAL B 1 95 ? -6.238 0.639 -8.664 1 88.88 95 VAL B C 1
ATOM 1741 O O . VAL B 1 95 ? -5.551 -0.126 -9.344 1 88.88 95 VAL B O 1
ATOM 1744 N N . ASP B 1 96 ? -5.754 1.577 -7.895 1 90.88 96 ASP B N 1
ATOM 1745 C CA . ASP B 1 96 ? -4.332 1.626 -7.562 1 90.88 96 ASP B CA 1
ATOM 1746 C C . ASP B 1 96 ? -3.998 0.655 -6.434 1 90.88 96 ASP B C 1
ATOM 1748 O O . ASP B 1 96 ? -4.715 0.589 -5.43 1 90.88 96 ASP B O 1
ATOM 1752 N N . ILE B 1 97 ? -2.922 -0.083 -6.602 1 92.44 97 ILE B N 1
ATOM 1753 C CA . ILE B 1 97 ? -2.488 -0.973 -5.531 1 92.44 97 ILE B CA 1
ATOM 1754 C C . ILE B 1 97 ? -0.968 -0.92 -5.398 1 92.44 97 ILE B C 1
ATOM 1756 O O . ILE B 1 97 ? -0.269 -0.558 -6.348 1 92.44 97 ILE B O 1
ATOM 1760 N N . ALA B 1 98 ? -0.501 -1.234 -4.242 1 95.5 98 ALA B N 1
ATOM 1761 C CA . ALA B 1 98 ? 0.921 -1.477 -4.012 1 95.5 98 ALA B CA 1
ATOM 1762 C C . ALA B 1 98 ? 1.146 -2.822 -3.332 1 95.5 98 ALA B C 1
ATOM 1764 O O . ALA B 1 98 ? 0.398 -3.199 -2.426 1 95.5 98 ALA B O 1
ATOM 1765 N N . ASP B 1 99 ? 2.127 -3.547 -3.791 1 97.06 99 ASP B N 1
ATOM 1766 C CA . ASP B 1 99 ? 2.613 -4.742 -3.111 1 97.06 99 ASP B CA 1
ATOM 1767 C C . ASP B 1 99 ? 3.959 -4.484 -2.438 1 97.06 99 ASP B C 1
ATOM 1769 O O . ASP B 1 99 ? 4.871 -3.922 -3.051 1 97.06 99 ASP B O 1
ATOM 1773 N N . VAL B 1 100 ? 4.055 -4.816 -1.231 1 97.25 100 VAL B N 1
ATOM 1774 C CA . VAL B 1 100 ? 5.316 -4.926 -0.51 1 97.25 100 VAL B CA 1
ATOM 1775 C C . VAL B 1 100 ? 5.613 -6.391 -0.205 1 97.25 100 VAL B C 1
ATOM 1777 O O . VAL B 1 100 ? 4.887 -7.031 0.559 1 97.25 100 VAL B O 1
ATOM 1780 N N . VAL B 1 101 ? 6.711 -6.867 -0.796 1 98.19 101 VAL B N 1
ATOM 1781 C CA . VAL B 1 101 ? 6.965 -8.305 -0.758 1 98.19 101 VAL B CA 1
ATOM 1782 C C . VAL B 1 101 ? 8.359 -8.57 -0.193 1 98.19 101 VAL B C 1
ATOM 1784 O O . VAL B 1 101 ? 9.336 -7.945 -0.614 1 98.19 101 VAL B O 1
ATOM 1787 N N . PHE B 1 102 ? 8.406 -9.43 0.777 1 97.44 102 PHE B N 1
ATOM 1788 C CA . PHE B 1 102 ? 9.656 -9.844 1.394 1 97.44 102 PHE B CA 1
ATOM 1789 C C . PHE B 1 102 ? 10.039 -11.25 0.944 1 97.44 102 PHE B C 1
ATOM 1791 O O . PHE B 1 102 ? 9.18 -12.125 0.827 1 97.44 102 PHE B O 1
ATOM 1798 N N . VAL B 1 103 ? 11.375 -11.391 0.691 1 96.88 103 VAL B N 1
ATOM 1799 C CA . VAL B 1 103 ? 11.875 -12.625 0.092 1 96.88 103 VAL B CA 1
ATOM 1800 C C . VAL B 1 103 ? 12.906 -13.266 1.018 1 96.88 103 VAL B C 1
ATOM 1802 O O . VAL B 1 103 ? 13.641 -12.57 1.72 1 96.88 103 VAL B O 1
ATOM 1805 N N . GLU B 1 104 ? 12.883 -14.523 1.085 1 94.06 104 GLU B N 1
ATOM 1806 C CA . GLU B 1 104 ? 13.852 -15.344 1.811 1 94.06 104 GLU B CA 1
ATOM 1807 C C . GLU B 1 104 ? 14.234 -16.594 1.009 1 94.06 104 GLU B C 1
ATOM 1809 O O . GLU B 1 104 ? 13.367 -17.328 0.545 1 94.06 104 GLU B O 1
ATOM 1814 N N . ASP B 1 105 ? 15.523 -16.719 0.843 1 92.25 105 ASP B N 1
ATOM 1815 C CA . ASP B 1 105 ? 16.062 -17.906 0.168 1 92.25 105 ASP B CA 1
ATOM 1816 C C . ASP B 1 105 ? 15.414 -18.094 -1.206 1 92.25 105 ASP B C 1
ATOM 1818 O O . ASP B 1 105 ? 14.992 -19.188 -1.558 1 92.25 105 ASP B O 1
ATOM 1822 N N . GLY B 1 106 ? 15.188 -17.016 -1.861 1 94.25 106 GLY B N 1
ATOM 1823 C CA . GLY B 1 106 ? 14.734 -17.062 -3.242 1 94.25 106 GLY B CA 1
ATOM 1824 C C . GLY B 1 106 ? 13.25 -17.312 -3.377 1 94.25 106 GLY B C 1
ATOM 1825 O O . GLY B 1 106 ? 12.758 -17.625 -4.465 1 94.25 106 GLY B O 1
ATOM 1826 N N . ALA B 1 107 ? 12.508 -17.203 -2.322 1 97.5 107 ALA B N 1
ATOM 1827 C CA . ALA B 1 107 ? 11.062 -17.406 -2.314 1 97.5 107 ALA B CA 1
ATOM 1828 C C . ALA B 1 107 ? 10.352 -16.281 -1.579 1 97.5 107 ALA B C 1
ATOM 1830 O O . ALA B 1 107 ? 10.961 -15.57 -0.774 1 97.5 107 ALA B O 1
ATOM 1831 N N . VAL B 1 108 ? 9.078 -16.109 -1.891 1 98.25 108 VAL B N 1
ATOM 1832 C CA . VAL B 1 108 ? 8.266 -15.078 -1.237 1 98.25 108 VAL B CA 1
ATOM 1833 C C . VAL B 1 108 ? 7.941 -15.516 0.19 1 98.25 108 VAL B C 1
ATOM 1835 O O . VAL B 1 108 ? 7.312 -16.547 0.401 1 98.25 108 VAL B O 1
ATOM 1838 N N . ARG B 1 109 ? 8.375 -14.766 1.122 1 98.19 109 ARG B N 1
ATOM 1839 C CA . ARG B 1 109 ? 8.102 -15.039 2.529 1 98.19 109 ARG B CA 1
ATOM 1840 C C . ARG B 1 109 ? 6.84 -14.312 2.992 1 98.19 109 ARG B C 1
ATOM 1842 O O . ARG B 1 109 ? 6.074 -14.836 3.803 1 98.19 109 ARG B O 1
ATOM 1849 N N . GLU B 1 110 ? 6.68 -13.109 2.564 1 98.38 110 GLU B N 1
ATOM 1850 C CA . GLU B 1 110 ? 5.492 -12.32 2.855 1 98.38 110 GLU B CA 1
ATOM 1851 C C . GLU B 1 110 ? 5.098 -11.453 1.659 1 98.38 110 GLU B C 1
ATOM 1853 O O . GLU B 1 110 ? 5.957 -10.867 1.001 1 98.38 110 GLU B O 1
ATOM 1858 N N . LYS B 1 111 ? 3.826 -11.391 1.375 1 98.25 111 LYS B N 1
ATOM 1859 C CA . LYS B 1 111 ? 3.248 -10.445 0.42 1 98.25 111 LYS B CA 1
ATOM 1860 C C . LYS B 1 111 ? 2.129 -9.633 1.06 1 98.25 111 LYS B C 1
ATOM 1862 O O . LYS B 1 111 ? 1.153 -10.195 1.562 1 98.25 111 LYS B O 1
ATOM 1867 N N . HIS B 1 112 ? 2.359 -8.398 1.123 1 96.44 112 HIS B N 1
ATOM 1868 C CA . HIS B 1 112 ? 1.352 -7.453 1.584 1 96.44 112 HIS B CA 1
ATOM 1869 C C . HIS B 1 112 ? 0.827 -6.602 0.433 1 96.44 112 HIS B C 1
ATOM 1871 O O . HIS B 1 112 ? 1.6 -5.918 -0.243 1 96.44 112 HIS B O 1
ATOM 1877 N N . THR B 1 113 ? -0.411 -6.691 0.184 1 95.31 113 THR B N 1
ATOM 1878 C CA . THR B 1 113 ? -1.071 -5.906 -0.853 1 95.31 113 THR B CA 1
ATOM 1879 C C . THR B 1 113 ? -1.968 -4.84 -0.235 1 95.31 113 THR B C 1
ATOM 1881 O O . THR B 1 113 ? -2.818 -5.145 0.604 1 95.31 113 THR B O 1
ATOM 1884 N N . TYR B 1 114 ? -1.691 -3.672 -0.599 1 92 114 TYR B N 1
ATOM 1885 C CA . TYR B 1 114 ? -2.504 -2.533 -0.183 1 92 114 TYR B CA 1
ATOM 1886 C C . TYR B 1 114 ? -3.312 -1.984 -1.353 1 92 114 TYR B C 1
ATOM 1888 O O . TYR B 1 114 ? -2.76 -1.694 -2.416 1 92 114 TYR B O 1
ATOM 1896 N N . VAL B 1 115 ? -4.574 -1.871 -1.148 1 84.88 115 VAL B N 1
ATOM 1897 C CA . VAL B 1 115 ? -5.496 -1.488 -2.211 1 84.88 115 VAL B CA 1
ATOM 1898 C C . VAL B 1 115 ? -6.211 -0.193 -1.832 1 84.88 115 VAL B C 1
ATOM 1900 O O . VAL B 1 115 ? -6.566 0.01 -0.668 1 84.88 115 VAL B O 1
ATOM 1903 N N . ASP B 1 116 ? -6.289 0.698 -2.811 1 77.75 116 ASP B N 1
ATOM 1904 C CA . ASP B 1 116 ? -7.266 1.759 -2.586 1 77.75 116 ASP B CA 1
ATOM 1905 C C . ASP B 1 116 ? -8.641 1.18 -2.264 1 77.75 116 ASP B C 1
ATOM 1907 O O . ASP B 1 116 ? -9.398 0.835 -3.17 1 77.75 116 ASP B O 1
ATOM 1911 N N . GLY B 1 117 ? -8.859 1.039 -1.079 1 68.81 117 GLY B N 1
ATOM 1912 C CA . GLY B 1 117 ? -10.047 0.34 -0.619 1 68.81 117 GLY B CA 1
ATOM 1913 C C . GLY B 1 117 ? -11.336 1.021 -1.032 1 68.81 117 GLY B C 1
ATOM 1914 O O . GLY B 1 117 ? -12.352 0.357 -1.262 1 68.81 117 GLY B O 1
ATOM 1915 N N . VAL B 1 118 ? -11.32 2.342 -1.112 1 66.44 118 VAL B N 1
ATOM 1916 C CA . VAL B 1 118 ? -12.508 3.08 -1.525 1 66.44 118 VAL B CA 1
ATOM 1917 C C . VAL B 1 118 ? -12.844 2.752 -2.979 1 66.44 118 VAL B C 1
ATOM 1919 O O . VAL B 1 118 ? -13.984 2.391 -3.295 1 66.44 118 VAL B O 1
ATOM 1922 N N . ALA B 1 119 ? -11.844 2.807 -3.807 1 65.31 119 ALA B N 1
ATOM 1923 C CA . ALA B 1 119 ? -12.039 2.492 -5.219 1 65.31 119 ALA B CA 1
ATOM 1924 C C . ALA B 1 119 ? -12.453 1.035 -5.402 1 65.31 119 ALA B C 1
ATOM 1926 O O . ALA B 1 119 ? -13.297 0.725 -6.254 1 65.31 119 ALA B O 1
ATOM 1927 N N . MET B 1 120 ? -11.875 0.154 -4.609 1 66.88 120 MET B N 1
ATOM 1928 C CA . MET B 1 120 ? -12.18 -1.27 -4.711 1 66.88 120 MET B CA 1
ATOM 1929 C C . MET B 1 120 ? -13.617 -1.55 -4.277 1 66.88 120 MET B C 1
ATOM 1931 O O . MET B 1 120 ? -14.328 -2.314 -4.93 1 66.88 120 MET B O 1
ATOM 1935 N N . GLN B 1 121 ? -13.984 -0.947 -3.18 1 66.19 121 GLN B N 1
ATOM 1936 C CA . GLN B 1 121 ? -15.352 -1.145 -2.711 1 66.19 121 GLN B CA 1
ATOM 1937 C C . GLN B 1 121 ? -16.359 -0.635 -3.734 1 66.19 121 GLN B C 1
ATOM 1939 O O . GLN B 1 121 ? -17.391 -1.28 -3.98 1 66.19 121 GLN B O 1
ATOM 1944 N N . ALA B 1 122 ? -16.109 0.465 -4.336 1 65.5 122 ALA B N 1
ATOM 1945 C CA . ALA B 1 122 ? -16.984 1.013 -5.367 1 65.5 122 ALA B CA 1
ATOM 1946 C C . ALA B 1 122 ? -17.094 0.061 -6.559 1 65.5 122 ALA B C 1
ATOM 1948 O O . ALA B 1 122 ? -18.172 -0.106 -7.129 1 65.5 122 ALA B O 1
ATOM 1949 N N . ALA B 1 123 ? -16.031 -0.558 -6.844 1 63.06 123 ALA B N 1
ATOM 1950 C CA . ALA B 1 123 ? -15.969 -1.459 -7.988 1 63.06 123 ALA B CA 1
ATOM 1951 C C . ALA B 1 123 ? -16.719 -2.754 -7.711 1 63.06 123 ALA B C 1
ATOM 1953 O O . ALA B 1 123 ? -17.234 -3.398 -8.633 1 63.06 123 ALA B O 1
ATOM 1954 N N . LEU B 1 124 ? -16.781 -3.115 -6.453 1 65 124 LEU B N 1
ATOM 1955 C CA . LEU B 1 124 ? -17.406 -4.383 -6.078 1 65 124 LEU B CA 1
ATOM 1956 C C . LEU B 1 124 ? -18.844 -4.176 -5.637 1 65 124 LEU B C 1
ATOM 1958 O O . LEU B 1 124 ? -19.594 -5.141 -5.469 1 65 124 LEU B O 1
ATOM 1962 N N . ALA B 1 125 ? -19.141 -2.873 -5.293 1 59.72 125 ALA B N 1
ATOM 1963 C CA . ALA B 1 125 ? -20.5 -2.568 -4.883 1 59.72 125 ALA B CA 1
ATOM 1964 C C . ALA B 1 125 ? -21.5 -2.918 -5.984 1 59.72 125 ALA B C 1
ATOM 1966 O O . ALA B 1 125 ? -21.203 -2.773 -7.172 1 59.72 125 ALA B O 1
ATOM 1967 N N . THR B 1 126 ? -22.422 -3.729 -5.574 1 53.5 126 THR B N 1
ATOM 1968 C CA . THR B 1 126 ? -23.516 -4.043 -6.488 1 53.5 126 THR B CA 1
ATOM 1969 C C . THR B 1 126 ? -24.281 -2.779 -6.871 1 53.5 126 THR B C 1
ATOM 1971 O O . THR B 1 126 ? -24.562 -1.936 -6.016 1 53.5 126 THR B O 1
ATOM 1974 N N . PRO B 1 127 ? -24.328 -2.373 -8.273 1 46.22 127 PRO B N 1
ATOM 1975 C CA . PRO B 1 127 ? -25.156 -1.232 -8.672 1 46.22 127 PRO B CA 1
ATOM 1976 C C . PRO B 1 127 ? -26.453 -1.156 -7.879 1 46.22 127 PRO B C 1
ATOM 1978 O O . PRO B 1 127 ? -27.047 -2.189 -7.543 1 46.22 127 PRO B O 1
ATOM 1981 N N . ALA B 1 128 ? -26.547 -0.132 -6.996 1 43.03 128 ALA B N 1
ATOM 1982 C CA . ALA B 1 128 ? -27.891 0.095 -6.473 1 43.03 128 ALA B CA 1
ATOM 1983 C C . ALA B 1 128 ? -28.953 -0.305 -7.492 1 43.03 128 ALA B C 1
ATOM 1985 O O . ALA B 1 128 ? -28.75 -0.167 -8.703 1 43.03 128 ALA B O 1
ATOM 1986 N N . ASP B 1 129 ? -29.906 -1.18 -7.172 1 35.28 129 ASP B N 1
ATOM 1987 C CA . ASP B 1 129 ? -31.172 -1.35 -7.879 1 35.28 129 ASP B CA 1
ATOM 1988 C C . ASP B 1 129 ? -31.703 -0.01 -8.383 1 35.28 129 ASP B C 1
ATOM 1990 O O . ASP B 1 129 ? -32 0.889 -7.586 1 35.28 129 ASP B O 1
ATOM 1994 N N . ILE B 1 130 ? -31.422 0.719 -9.398 1 27.5 130 ILE B N 1
ATOM 1995 C CA . ILE B 1 130 ? -32.438 1.446 -10.172 1 27.5 130 ILE B CA 1
ATOM 1996 C C . ILE B 1 130 ? -33.688 0.595 -10.32 1 27.5 130 ILE B C 1
ATOM 1998 O O . ILE B 1 130 ? -33.719 -0.369 -11.086 1 27.5 130 ILE B O 1
ATOM 2002 N N . ALA B 1 131 ? -34.375 0.262 -9.258 1 27.5 131 ALA B N 1
ATOM 2003 C CA . ALA B 1 131 ? -35.844 0.145 -9.43 1 27.5 131 ALA B CA 1
ATOM 2004 C C . ALA B 1 131 ? -36.438 1.448 -9.953 1 27.5 131 ALA B C 1
ATOM 2006 O O . ALA B 1 131 ? -36 2.537 -9.57 1 27.5 131 ALA B O 1
#

Organism: Nocardia brasiliensis (strain ATCC 700358 / HUJEG-1) (NCBI:txid1133849)

Foldseek 3Di:
DPPLQVVLVVQLVVCLQVLPLVSNLVQADQQAWEDEPQPDDIQGGSVSSSVVSNVVCLQFVNKDWDWDDWDDDDFKIKTKTFIWGATPLRFTQTWIKMWIFGHDPSGTRYIYMYIPNVSVCVRNDRPPPPD/DPPLQVVLVVQLVVCLQVLPLVSNLVQADQQAWEDEPQPDDIQGGSVSSSVVSNVVCLQFVNKDWDWDDWDDDDFKIKTKTFIWGAGPLRFTQTWIKMWIFGHDPSGTRYIYMYIPNVSVCVRNDRPPPPD

Solvent-accessible surface area (backbone atoms only — not comparable to full-atom values): 13112 Å² total; per-residue (Å²): 111,37,66,66,41,51,52,46,48,55,54,49,48,50,24,58,73,64,68,34,38,71,61,41,34,69,44,34,37,73,80,15,37,38,30,52,36,58,75,55,76,65,24,62,21,40,70,42,36,26,51,53,47,45,49,54,42,61,45,21,72,59,60,41,82,38,85,71,47,77,45,58,31,71,50,33,38,42,37,32,33,40,35,34,35,40,26,76,81,68,28,66,36,70,32,52,34,38,38,47,33,36,45,53,95,89,20,37,40,32,40,37,35,28,31,19,19,46,45,47,47,61,21,64,47,66,77,74,78,84,120,112,36,65,65,41,51,52,47,48,53,56,51,50,51,24,59,73,65,66,34,39,70,61,42,34,70,46,35,37,72,79,14,37,37,30,52,37,58,75,57,76,63,26,62,21,41,69,42,35,27,52,53,48,46,50,54,43,63,45,21,72,59,60,39,82,39,86,70,48,78,47,59,30,72,50,31,38,41,36,32,35,40,35,34,36,40,26,76,81,66,29,63,36,72,31,52,34,38,38,46,34,34,44,53,97,90,19,37,39,33,39,38,34,27,30,19,19,46,46,45,47,61,23,66,47,69,77,72,79,84,120

Radius of gyration: 18.64 Å; Cα contacts (8 Å, |Δi|>4): 565; chains: 2; bounding box: 59×48×35 Å

Secondary structure (DSSP, 8-state):
--HHHHHHHHHHHHHHHTT-HHHHHHTEEEEEEEEEETTPPPEEHHHHHHHHHHHHHHHSTT-EEEEEEEEE-SSEEEEEEEEEEE-TTS-EEEEEEEEEEEEETTEEEEEEEEEBHHHHHHHHS------/--HHHHHHHHHHHHHHHTT-HHHHHHTEEEEEEEEEETTPPPEEHHHHHHHHHHHHHHHSTT-EEEEEEEEE-SSEEEEEEEEEEE-TTS-EEEEEEEEEEEEETTEEEEEEEEEBHHHHHHHHS------

Nearest PDB structures (foldseek):
  6wf4-assembly1_A  TM=8.963E-01  e=3.067E-09  Streptomyces sp. RM-5-8
  3ebt-assembly1_A-2  TM=9.098E-01  e=1.201E-08  Burkholderia pseudomallei K96243
  3ff2-assembly1_A-2  TM=8.696E-01  e=1.129E-08  Novosphingobium aromaticivorans DSM 12444
  3hx8-assembly2_C  TM=7.636E-01  e=1.540E-08  Mesorhizobium loti
  3f14-assembly1_A-2  TM=8.357E-01  e=1.732E-07  Cytophaga hutchinsonii ATCC 33406

Sequence (262 aa):
MSVGTKDLFERYHACWADRDPDRIVELHTPDSIFHLHSGGKPAHGRAEIRAAAAETFALVPDLTFHLVNLRVGDDFWAVQWKLSGTSVTGAAVDVDIADVVFVEDGAVREKHTYVDGVAMQAALATPADIAMSVGTKDLFERYHACWADRDPDRIVELHTPDSIFHLHSGGKPAHGRAEIRAAAAETFALVPDLTFHLVNLRVGDDFWAVQWKLSGTSVTGAAVDVDIADVVFVEDGAVREKHTYVDGVAMQAALATPADIA